Protein AF-A0A2G9RYT0-F1 (afdb_monomer_lite)

pLDDT: mean 93.16, std 12.72, range [34.84, 98.88]

Foldseek 3Di:
DAAPQPRDDDADPPFGWDAQPPPRHTHTQVRAQPRNDCVVVVDPDGDHGPVRLLVVFFDAWAGDCDDDSNVVLQVRQLTAPDDLVPWAADPVLQDTPQLAAASVGHHDGQQAAWEQAPPSRTIHHSRSAHPGPGGDQGNDHQWHWHTCNRVVGHIDIDGHADDPVRLQVSQQVRCCVVVVDNDDDCVPRRLVSCVVCVVVPCRDPPPDRPDPPPPPPDDD

Organism: Aquarana catesbeiana (NCBI:txid8400)

Secondary structure (DSSP, 8-state):
--BTTT-----BTTBPEEEPTTT--EEETTTSSSPPPGGGTT--S----HHHHHHHH--TTS---SSHHHHHHHHHTTS-SS-STT--B-TTSS-BTT--BTTTTB---TTTTEEEBTTT--EEEGGG-S--SSPPPTT---EEEE-HHHHTSSPEEEEPPPPHHHHHHHHHHHHHHHH--S---IIIIIIHHHHHTHHHH--SS--S-S----S-----

InterPro domains:
  IPR001965 Zinc finger, PHD-type [SM00249] (2-53)
  IPR001965 Zinc finger, PHD-type [SM00249] (101-151)
  IPR011011 Zinc finger, FYVE/PHD-type [SSF57903] (2-64)
  IPR011011 Zinc finger, FYVE/PHD-type [SSF57903] (89-167)
  IPR013083 Zinc finger, RING/FYVE/PHD-type [G3DSA:3.30.40.10] (1-60)
  IPR019786 Zinc finger, PHD-type, conserved site [PS01359] (3-52)
  IPR019786 Zinc finger, PHD-type, conserved site [PS01359] (100-150)
  IPR019787 Zinc finger, PHD-finger [PF00628] (3-52)
  IPR019787 Zinc finger, PHD-finger [PS50016] (1-55)
  IPR042014 MTF2, PHD domain 1 [cd15578] (2-54)

Sequence (220 aa):
MVCSICQEEYSEAPNEIVICDKCGQGYHQLCHTPKIDSTVIDSDEKWLCRQCVFATTTKRGGALKKGPNAKALQVMKQSLPYKLDELEWDVGHKTNVQQCYCYCGGPGEWYLKMLQCCKCKQWFHEACVQCLQKPMLFGDRFYTFICSVCNSGPEYLKRLSLRWVDIAHLCLYNLSVIHKKKYFDSELELITYINDNWDLLHPGEAKSPPYVVSPFTQHT

Structure (mmCIF, N/CA/C/O backbone):
data_AF-A0A2G9RYT0-F1
#
_entry.id   AF-A0A2G9RYT0-F1
#
loop_
_atom_site.group_PDB
_atom_site.id
_atom_site.type_symbol
_atom_site.label_atom_id
_atom_site.label_alt_id
_atom_site.label_comp_id
_atom_site.label_asym_id
_atom_site.label_entity_id
_atom_site.label_seq_id
_atom_site.pdbx_PDB_ins_code
_atom_site.Cartn_x
_atom_site.Cartn_y
_atom_site.Cartn_z
_atom_site.occupancy
_atom_site.B_iso_or_equiv
_atom_site.auth_seq_id
_atom_site.auth_comp_id
_atom_site.auth_asym_id
_atom_site.auth_atom_id
_atom_site.pdbx_PDB_model_num
ATOM 1 N N . MET A 1 1 ? 23.597 -15.062 -20.391 1.00 80.12 1 MET A N 1
ATOM 2 C CA . MET A 1 1 ? 22.873 -14.417 -19.266 1.00 80.12 1 MET A CA 1
ATOM 3 C C . MET A 1 1 ? 21.401 -14.510 -19.605 1.00 80.12 1 MET A C 1
ATOM 5 O O . MET A 1 1 ? 21.066 -14.150 -20.721 1.00 80.12 1 MET A O 1
ATOM 9 N N . VAL A 1 2 ? 20.561 -15.023 -18.704 1.00 95.75 2 VAL A N 1
ATOM 10 C CA . VAL A 1 2 ? 19.133 -15.272 -18.980 1.00 95.75 2 VAL A CA 1
ATOM 11 C C . VAL A 1 2 ? 18.238 -14.233 -18.315 1.00 95.75 2 VAL A C 1
ATOM 13 O O . VAL A 1 2 ? 18.554 -13.719 -17.236 1.00 95.75 2 VAL A O 1
ATOM 16 N N . CYS A 1 3 ? 17.086 -13.959 -18.923 1.00 98.00 3 CYS A N 1
ATOM 17 C CA . CYS A 1 3 ? 16.033 -13.208 -18.256 1.00 98.00 3 CYS A CA 1
ATOM 18 C C . CYS A 1 3 ? 15.368 -14.053 -17.160 1.00 98.00 3 CYS A C 1
ATOM 20 O O . CYS A 1 3 ? 14.910 -15.165 -17.396 1.00 98.00 3 CYS A O 1
ATOM 22 N N . SER A 1 4 ? 15.215 -13.482 -15.965 1.00 97.31 4 SER A N 1
ATOM 23 C CA . SER A 1 4 ? 14.620 -14.165 -14.805 1.00 97.31 4 SER A CA 1
ATOM 24 C C . SER A 1 4 ? 13.112 -14.427 -14.928 1.00 97.31 4 SER A C 1
ATOM 26 O O . SER A 1 4 ? 12.546 -15.108 -14.077 1.00 97.31 4 SER A O 1
ATOM 28 N N . ILE A 1 5 ? 12.454 -13.882 -15.957 1.00 96.62 5 ILE A N 1
ATOM 29 C CA . ILE A 1 5 ? 11.013 -14.038 -16.194 1.00 96.62 5 ILE A CA 1
ATOM 30 C C . ILE A 1 5 ? 10.747 -15.098 -17.265 1.00 96.62 5 ILE A C 1
ATOM 32 O O . ILE A 1 5 ? 10.061 -16.073 -16.983 1.00 96.62 5 ILE A O 1
ATOM 36 N N . CYS A 1 6 ? 11.292 -14.931 -18.474 1.00 97.31 6 CYS A N 1
ATOM 37 C CA . CYS A 1 6 ? 11.046 -15.853 -19.589 1.00 97.31 6 CYS A CA 1
ATOM 38 C C . CYS A 1 6 ? 12.094 -16.969 -19.722 1.00 97.31 6 CYS A C 1
ATOM 40 O O . CYS A 1 6 ? 11.853 -17.906 -20.468 1.00 97.31 6 CYS A O 1
ATOM 42 N N . GLN A 1 7 ? 13.216 -16.894 -18.993 1.00 97.31 7 GLN A N 1
ATOM 43 C CA . GLN A 1 7 ? 14.338 -17.847 -19.049 1.00 97.31 7 GLN A CA 1
ATOM 44 C C . GLN A 1 7 ? 15.085 -17.898 -20.397 1.00 97.31 7 GLN A C 1
ATOM 46 O O . GLN A 1 7 ? 15.895 -18.793 -20.611 1.00 97.31 7 GLN A O 1
ATOM 51 N N . GLU A 1 8 ? 14.874 -16.914 -21.273 1.00 97.31 8 GLU A N 1
ATOM 52 C CA . GLU A 1 8 ? 15.538 -16.812 -22.579 1.00 97.31 8 GLU A CA 1
ATOM 53 C C . GLU A 1 8 ? 16.816 -15.950 -22.527 1.00 97.31 8 GLU A C 1
ATOM 55 O O . GLU A 1 8 ? 16.962 -15.085 -21.654 1.00 97.31 8 GLU A O 1
ATOM 60 N N . GLU A 1 9 ? 17.730 -16.163 -23.484 1.00 96.50 9 GLU A N 1
ATOM 61 C CA . GLU A 1 9 ? 19.061 -15.521 -23.548 1.00 96.50 9 GLU A CA 1
ATOM 62 C C . GLU A 1 9 ? 19.200 -14.384 -24.573 1.00 96.50 9 GLU A C 1
ATOM 64 O O . GLU A 1 9 ? 20.206 -13.674 -24.552 1.00 96.50 9 GLU A O 1
ATOM 69 N N . TYR A 1 10 ? 18.229 -14.198 -25.474 1.00 95.44 10 TYR A N 1
ATOM 70 C CA . TYR A 1 10 ? 18.313 -13.147 -26.495 1.00 95.44 10 TYR A CA 1
ATOM 71 C C . TYR A 1 10 ? 18.385 -11.758 -25.845 1.00 95.44 10 TYR A C 1
ATOM 73 O O . TYR A 1 10 ? 17.767 -11.528 -24.813 1.00 95.44 10 TYR A O 1
ATOM 81 N N . SER A 1 11 ? 19.120 -10.811 -26.423 1.00 96.12 11 SER A N 1
ATOM 82 C CA . SER A 1 11 ? 19.200 -9.446 -25.891 1.00 96.12 11 SER A CA 1
ATOM 83 C C . SER A 1 11 ? 19.576 -8.485 -27.007 1.00 96.12 11 SER A C 1
ATOM 85 O O . SER A 1 11 ? 20.754 -8.306 -27.302 1.00 96.12 11 SER A O 1
ATOM 87 N N . GLU A 1 12 ? 18.568 -7.881 -27.627 1.00 95.31 12 GLU A N 1
ATOM 88 C CA . GLU A 1 12 ? 18.738 -6.922 -28.718 1.00 95.31 12 GLU A CA 1
ATOM 89 C C . GLU A 1 12 ? 17.756 -5.761 -28.544 1.00 95.31 12 GLU A C 1
ATOM 91 O O . GLU A 1 12 ? 16.644 -5.939 -28.030 1.00 95.31 12 GLU A O 1
ATOM 96 N N . ALA A 1 13 ? 18.156 -4.565 -28.982 1.00 94.38 13 ALA A N 1
ATOM 97 C CA . ALA A 1 13 ? 17.285 -3.397 -28.972 1.00 94.38 13 ALA A CA 1
ATOM 98 C C . ALA A 1 13 ? 16.010 -3.665 -29.803 1.00 94.38 13 ALA A C 1
ATOM 100 O O . ALA A 1 13 ? 16.103 -4.239 -30.891 1.00 94.38 13 ALA A O 1
ATOM 101 N N . PRO A 1 14 ? 14.812 -3.243 -29.343 1.00 94.44 14 PRO A N 1
ATOM 102 C CA . PRO A 1 14 ? 14.519 -2.396 -28.177 1.00 94.44 14 PRO A CA 1
ATOM 103 C C . PRO A 1 14 ? 14.079 -3.184 -26.918 1.00 94.44 14 PRO A C 1
ATOM 105 O O . PRO A 1 14 ? 13.250 -2.695 -26.147 1.00 94.44 14 PRO A O 1
ATOM 108 N N . ASN A 1 15 ? 14.528 -4.434 -26.750 1.00 96.88 15 ASN A N 1
ATOM 109 C CA . ASN A 1 15 ? 14.147 -5.308 -25.636 1.00 96.88 15 ASN A CA 1
ATOM 110 C C . ASN A 1 15 ? 15.369 -6.026 -25.046 1.00 96.88 15 ASN A C 1
ATOM 112 O O . ASN A 1 15 ? 15.438 -7.255 -25.003 1.00 96.88 15 ASN A O 1
ATOM 116 N N . GLU A 1 16 ? 16.345 -5.245 -24.606 1.00 97.38 16 GLU A N 1
ATOM 117 C CA . GLU A 1 16 ? 17.601 -5.747 -24.055 1.00 97.38 16 GLU A CA 1
ATOM 118 C C . GLU A 1 16 ? 17.419 -6.304 -22.636 1.00 97.38 16 GLU A C 1
ATOM 120 O O . GLU A 1 16 ? 16.441 -6.005 -21.938 1.00 97.38 16 GLU A O 1
ATOM 125 N N . ILE A 1 17 ? 18.362 -7.136 -22.193 1.00 97.44 17 ILE A N 1
ATOM 126 C CA . ILE A 1 17 ? 18.423 -7.619 -20.813 1.00 97.44 17 ILE A CA 1
ATOM 127 C C . ILE A 1 17 ? 19.141 -6.577 -19.948 1.00 97.44 17 ILE A C 1
ATOM 129 O O . ILE A 1 17 ? 20.332 -6.330 -20.109 1.00 97.44 17 ILE A O 1
ATOM 133 N N . VAL A 1 18 ? 18.425 -6.028 -18.966 1.00 97.38 18 VAL A N 1
ATOM 134 C CA . VAL A 1 18 ? 18.952 -5.092 -17.963 1.00 97.38 18 VAL A CA 1
ATOM 135 C C . VAL A 1 18 ? 19.190 -5.824 -16.643 1.00 97.38 18 VAL A C 1
ATOM 137 O O . VAL A 1 18 ? 18.344 -6.595 -16.176 1.00 97.38 18 VAL A O 1
ATOM 140 N N . ILE A 1 19 ? 20.349 -5.593 -16.027 1.00 97.38 19 ILE A N 1
ATOM 141 C CA . ILE A 1 19 ? 20.781 -6.277 -14.803 1.00 97.38 19 ILE A CA 1
ATOM 142 C C . ILE A 1 19 ? 20.439 -5.423 -13.586 1.00 97.38 19 ILE A C 1
ATOM 144 O O . ILE A 1 19 ? 20.765 -4.245 -13.524 1.00 97.38 19 ILE A O 1
ATOM 148 N N . CYS A 1 20 ? 19.811 -6.025 -12.579 1.00 97.94 20 CYS A N 1
ATOM 149 C CA . CYS A 1 20 ? 19.552 -5.354 -11.309 1.00 97.94 20 CYS A CA 1
ATOM 150 C C . CYS A 1 20 ? 20.840 -5.193 -10.490 1.00 97.94 20 CYS A C 1
ATOM 152 O O . CYS A 1 20 ? 21.405 -6.192 -10.039 1.00 97.94 20 CYS A O 1
ATOM 154 N N . ASP A 1 21 ? 21.215 -3.957 -10.153 1.00 97.50 21 ASP A N 1
ATOM 155 C CA . ASP A 1 21 ? 22.435 -3.633 -9.392 1.00 97.50 21 ASP A CA 1
ATOM 156 C C . ASP A 1 21 ? 22.451 -4.147 -7.942 1.00 97.50 21 ASP A C 1
ATOM 158 O O . ASP A 1 21 ? 23.464 -4.050 -7.248 1.00 97.50 21 ASP A O 1
ATOM 162 N N . LYS A 1 22 ? 21.326 -4.674 -7.439 1.00 97.19 22 LYS A N 1
ATOM 163 C CA . LYS A 1 22 ? 21.234 -5.233 -6.080 1.00 97.19 22 LYS A CA 1
ATOM 164 C C . LYS A 1 22 ? 21.253 -6.757 -6.035 1.00 97.19 22 LYS A C 1
ATOM 166 O O . LYS A 1 22 ? 21.867 -7.307 -5.126 1.00 97.19 22 LYS A O 1
ATOM 171 N N . CYS A 1 23 ? 20.528 -7.440 -6.921 1.00 97.94 23 CYS A N 1
ATOM 172 C CA . CYS A 1 23 ? 20.434 -8.907 -6.893 1.00 97.94 23 CYS A CA 1
ATOM 173 C C . CYS A 1 23 ? 21.161 -9.601 -8.048 1.00 97.94 23 CYS A C 1
ATOM 175 O O . CYS A 1 23 ? 21.224 -10.826 -8.044 1.00 97.94 23 CYS A O 1
ATOM 177 N N . GLY A 1 24 ? 21.677 -8.856 -9.030 1.00 97.38 24 GLY A N 1
ATOM 178 C CA . GLY A 1 24 ? 22.390 -9.400 -10.190 1.00 97.38 24 GLY A CA 1
ATOM 179 C C . GLY A 1 24 ? 21.507 -10.138 -11.202 1.00 97.38 24 GLY A C 1
ATOM 180 O O . GLY A 1 24 ? 22.019 -10.674 -12.178 1.00 97.38 24 GLY A O 1
ATOM 181 N N . GLN A 1 25 ? 20.188 -10.185 -10.994 1.00 98.06 25 GLN A N 1
ATOM 182 C CA . GLN A 1 25 ? 19.259 -10.820 -11.929 1.00 98.06 25 GLN A CA 1
ATOM 183 C C . GLN A 1 25 ? 19.027 -9.951 -13.168 1.00 98.06 25 GLN A C 1
ATOM 185 O O . GLN A 1 25 ? 18.844 -8.737 -13.044 1.00 98.06 25 GLN A O 1
ATOM 190 N N . GLY A 1 26 ? 18.986 -10.595 -14.338 1.00 97.69 26 GLY A N 1
ATOM 191 C CA . GLY A 1 26 ? 18.677 -9.971 -15.623 1.00 97.69 26 GLY A CA 1
ATOM 192 C C . GLY A 1 26 ? 17.182 -9.983 -15.943 1.00 97.69 26 GLY A C 1
ATOM 193 O O . GLY A 1 26 ? 16.480 -10.961 -15.666 1.00 97.69 26 GLY A O 1
ATOM 194 N N . TYR A 1 27 ? 16.697 -8.906 -16.555 1.00 98.25 27 TYR A N 1
ATOM 195 C CA . TYR A 1 27 ? 15.313 -8.738 -16.986 1.00 98.25 27 TYR A CA 1
ATOM 196 C C . TYR A 1 27 ? 15.274 -8.134 -18.385 1.00 98.25 27 TYR A C 1
ATOM 198 O O . TYR A 1 27 ? 15.833 -7.062 -18.590 1.00 98.25 27 TYR A O 1
ATOM 206 N N . HIS A 1 28 ? 14.565 -8.762 -19.326 1.00 98.06 28 HIS A N 1
ATOM 207 C CA . HIS A 1 28 ? 14.182 -8.067 -20.555 1.00 98.06 28 HIS A CA 1
ATOM 208 C C . HIS A 1 28 ? 13.358 -6.826 -20.224 1.00 98.06 28 HIS A C 1
ATOM 210 O O . HIS A 1 28 ? 12.504 -6.871 -19.327 1.00 98.06 28 HIS A O 1
ATOM 216 N N . GLN A 1 29 ? 13.555 -5.752 -20.990 1.00 97.62 29 GLN A N 1
ATOM 217 C CA . GLN A 1 29 ? 12.805 -4.506 -20.824 1.00 97.62 29 GLN A CA 1
ATOM 218 C C . GLN A 1 29 ? 11.288 -4.724 -20.804 1.00 97.62 29 GLN A C 1
ATOM 220 O O . GLN A 1 29 ? 10.600 -4.138 -19.967 1.00 97.62 29 GLN A O 1
ATOM 225 N N . LEU A 1 30 ? 10.771 -5.591 -21.680 1.00 97.12 30 LEU A N 1
ATOM 226 C CA . LEU A 1 30 ? 9.344 -5.901 -21.807 1.00 97.12 30 LEU A CA 1
ATOM 227 C C . LEU A 1 30 ? 8.848 -6.978 -20.831 1.00 97.12 30 LEU A C 1
ATOM 229 O O . LEU A 1 30 ? 7.645 -7.066 -20.597 1.00 97.12 30 LEU A O 1
ATOM 233 N N . CYS A 1 31 ? 9.735 -7.785 -20.243 1.00 97.19 31 CYS A N 1
ATOM 234 C CA . CYS A 1 31 ? 9.337 -8.794 -19.254 1.00 97.19 31 CYS A CA 1
ATOM 235 C C . CYS A 1 31 ? 9.177 -8.216 -17.841 1.00 97.19 31 CYS A C 1
ATOM 237 O O . CYS A 1 31 ? 8.497 -8.804 -17.000 1.00 97.19 31 CYS A O 1
ATOM 239 N N . HIS A 1 32 ? 9.821 -7.088 -17.547 1.00 97.19 32 HIS A N 1
ATOM 240 C CA . HIS A 1 32 ? 9.713 -6.433 -16.249 1.00 97.19 32 HIS A CA 1
ATOM 241 C C . HIS A 1 32 ? 8.415 -5.610 -16.126 1.00 97.19 32 HIS A C 1
ATOM 243 O O . HIS A 1 32 ? 7.868 -5.117 -17.109 1.00 97.19 32 HIS A O 1
ATOM 249 N N . THR A 1 33 ? 7.915 -5.430 -14.896 1.00 95.31 33 THR A N 1
ATOM 250 C CA . THR A 1 33 ? 6.708 -4.630 -14.613 1.00 95.31 33 THR A CA 1
ATOM 251 C C . THR A 1 33 ? 6.999 -3.484 -13.631 1.00 95.31 33 THR A C 1
ATOM 253 O O . THR A 1 33 ? 7.267 -3.748 -12.448 1.00 95.31 33 THR A O 1
ATOM 256 N N . PRO A 1 34 ? 6.895 -2.208 -14.058 1.00 95.56 34 PRO A N 1
ATOM 257 C CA . PRO A 1 34 ? 6.604 -1.731 -15.417 1.00 95.56 34 PRO A CA 1
ATOM 258 C C . PRO A 1 34 ? 7.760 -2.018 -16.382 1.00 95.56 34 PRO A C 1
ATOM 260 O O . PRO A 1 34 ? 8.857 -2.352 -15.932 1.00 95.56 34 PRO A O 1
ATOM 263 N N . LYS A 1 35 ? 7.524 -1.841 -17.689 1.00 96.12 35 LYS A N 1
ATOM 264 C CA . LYS A 1 35 ? 8.583 -1.951 -18.701 1.00 96.12 35 LYS A CA 1
ATOM 265 C C . LYS A 1 35 ? 9.789 -1.077 -18.333 1.00 96.12 35 LYS A C 1
ATOM 267 O O . LYS A 1 35 ? 9.610 0.024 -17.804 1.00 96.12 35 LYS A O 1
ATOM 272 N N . ILE A 1 36 ? 10.995 -1.563 -18.604 1.00 96.69 36 ILE A N 1
ATOM 273 C CA . ILE A 1 36 ? 12.229 -0.805 -18.360 1.00 96.69 36 ILE A CA 1
ATOM 274 C C . ILE A 1 36 ? 12.435 0.148 -19.537 1.00 96.69 36 ILE A C 1
ATOM 276 O O . ILE A 1 36 ? 12.477 -0.278 -20.691 1.00 96.69 36 ILE A O 1
ATOM 280 N N . ASP A 1 37 ? 12.507 1.442 -19.244 1.00 94.81 37 ASP A N 1
ATOM 281 C CA . ASP A 1 37 ? 12.720 2.479 -20.250 1.00 94.81 37 ASP A CA 1
ATOM 282 C C . ASP A 1 37 ? 14.155 2.426 -20.799 1.00 94.81 37 ASP A C 1
ATOM 284 O O . ASP A 1 37 ? 15.080 2.109 -20.053 1.00 94.81 37 ASP A O 1
ATOM 288 N N . SER A 1 38 ? 14.352 2.728 -22.086 1.00 93.88 38 SER A N 1
ATOM 289 C CA . SER A 1 38 ? 15.685 2.707 -22.709 1.00 93.88 38 SER A CA 1
ATOM 290 C C . SER A 1 38 ? 16.638 3.721 -22.076 1.00 93.88 38 SER A C 1
ATOM 292 O O . SER A 1 38 ? 17.832 3.463 -22.008 1.00 93.88 38 SER A O 1
ATOM 294 N N . THR A 1 39 ? 16.111 4.801 -21.486 1.00 93.00 39 THR A N 1
ATOM 295 C CA . THR A 1 39 ? 16.913 5.772 -20.724 1.00 93.00 39 THR A CA 1
ATOM 296 C C . THR A 1 39 ? 17.665 5.158 -19.542 1.00 93.00 39 THR A C 1
ATOM 298 O O . THR A 1 39 ? 18.639 5.744 -19.084 1.00 93.00 39 THR A O 1
ATOM 301 N N . VAL A 1 40 ? 17.241 3.990 -19.044 1.00 92.75 40 VAL A N 1
ATOM 302 C CA . VAL A 1 40 ? 17.974 3.242 -18.012 1.00 92.75 40 VAL A CA 1
ATOM 303 C C . VAL A 1 40 ? 19.260 2.634 -18.571 1.00 92.75 40 VAL A C 1
ATOM 305 O O . VAL A 1 40 ? 20.251 2.575 -17.858 1.00 92.75 40 VAL A O 1
ATOM 308 N N . ILE A 1 41 ? 19.242 2.184 -19.826 1.00 91.12 41 ILE A N 1
ATOM 309 C CA . ILE A 1 41 ? 20.401 1.591 -20.508 1.00 91.12 41 ILE A CA 1
ATOM 310 C C . ILE A 1 41 ? 21.401 2.691 -20.884 1.00 91.12 41 ILE A C 1
ATOM 312 O O . ILE A 1 41 ? 22.605 2.503 -20.755 1.00 91.12 41 ILE A O 1
ATOM 316 N N . ASP A 1 42 ? 20.890 3.861 -21.276 1.00 90.31 42 ASP A N 1
ATOM 317 C CA . ASP A 1 42 ? 21.693 5.033 -21.646 1.00 90.31 42 ASP A CA 1
ATOM 318 C C . ASP A 1 42 ? 22.280 5.795 -20.435 1.00 90.31 42 ASP A C 1
ATOM 320 O O . ASP A 1 42 ? 22.915 6.838 -20.603 1.00 90.31 42 ASP A O 1
ATOM 324 N N . SER A 1 43 ? 22.037 5.329 -19.205 1.00 91.44 43 SER A N 1
ATOM 325 C CA . SER A 1 43 ? 22.409 6.016 -17.966 1.00 91.44 43 SER A CA 1
ATOM 326 C C . SER A 1 43 ? 23.420 5.22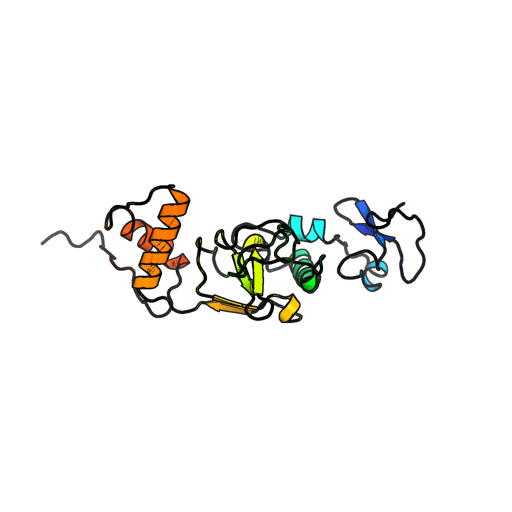0 -17.140 1.00 91.44 43 SER A C 1
ATOM 328 O O . SER A 1 43 ? 23.293 4.012 -16.981 1.00 91.44 43 SER A O 1
ATOM 330 N N . ASP A 1 44 ? 24.362 5.926 -16.508 1.00 90.06 44 ASP A N 1
ATOM 331 C CA . ASP A 1 44 ? 25.260 5.363 -15.486 1.00 90.06 44 ASP A CA 1
ATOM 332 C C . ASP A 1 44 ? 24.591 5.250 -14.094 1.00 90.06 44 ASP A C 1
ATOM 334 O O . ASP A 1 44 ? 25.230 4.879 -13.101 1.00 90.06 44 ASP A O 1
ATOM 338 N N . GLU A 1 45 ? 23.312 5.628 -13.966 1.00 91.19 45 GLU A N 1
ATOM 339 C CA . GLU A 1 45 ? 22.579 5.504 -12.708 1.00 91.19 45 GLU A CA 1
ATOM 340 C C . GLU A 1 45 ? 22.235 4.046 -12.389 1.00 91.19 45 GLU A C 1
ATOM 342 O O . GLU A 1 45 ? 21.843 3.259 -13.245 1.00 91.19 45 GLU A O 1
ATOM 347 N N . LYS A 1 46 ? 22.301 3.697 -11.099 1.00 94.06 46 LYS A N 1
ATOM 348 C CA . LYS A 1 46 ? 21.943 2.352 -10.642 1.00 94.06 46 LYS A CA 1
ATOM 349 C C . LYS A 1 46 ? 20.465 2.057 -10.878 1.00 94.06 46 LYS A C 1
ATOM 351 O O . LYS A 1 46 ? 19.597 2.797 -10.406 1.00 94.06 46 LYS A O 1
ATOM 356 N N . TRP A 1 47 ? 20.178 0.898 -11.456 1.00 96.75 47 TRP A N 1
ATOM 357 C CA . TRP A 1 47 ? 18.835 0.378 -11.642 1.00 96.75 47 TRP A CA 1
ATOM 358 C C . TRP A 1 47 ? 18.547 -0.807 -10.721 1.00 96.75 47 TRP A C 1
ATOM 360 O O . TRP A 1 47 ? 19.308 -1.767 -10.598 1.00 96.75 47 TRP A O 1
ATOM 370 N N . LEU A 1 48 ? 17.383 -0.760 -10.073 1.00 97.94 48 LEU A N 1
ATOM 371 C CA . LEU A 1 48 ? 16.891 -1.836 -9.221 1.00 97.94 48 LEU A CA 1
ATOM 372 C C . LEU A 1 48 ? 15.603 -2.419 -9.801 1.00 97.94 48 LEU A C 1
ATOM 374 O O . LEU A 1 48 ? 14.651 -1.687 -10.080 1.00 97.94 48 LEU A O 1
ATOM 378 N N . CYS A 1 49 ? 15.528 -3.749 -9.875 1.00 97.81 49 CYS A N 1
ATOM 379 C CA . CYS A 1 49 ? 14.293 -4.438 -10.236 1.00 97.81 49 CYS A CA 1
ATOM 380 C C . CYS A 1 49 ? 13.187 -4.191 -9.200 1.00 97.81 49 CYS A C 1
ATOM 382 O O . CYS A 1 49 ? 13.452 -3.871 -8.034 1.00 97.81 49 CYS A O 1
ATOM 384 N N . ARG A 1 50 ? 11.929 -4.424 -9.597 1.00 97.56 50 ARG A N 1
ATOM 385 C CA . ARG A 1 50 ? 10.738 -4.262 -8.748 1.00 97.56 50 ARG A CA 1
ATOM 386 C C . ARG A 1 50 ? 10.918 -4.898 -7.371 1.00 97.56 50 ARG A C 1
ATOM 388 O O . ARG A 1 50 ? 10.676 -4.243 -6.361 1.00 97.56 50 ARG A O 1
ATOM 395 N N . GLN A 1 51 ? 11.371 -6.149 -7.314 1.00 97.25 51 GLN A N 1
ATOM 396 C CA . GLN A 1 51 ? 11.539 -6.871 -6.049 1.00 97.25 51 GLN A CA 1
ATOM 397 C C . GLN A 1 51 ? 12.529 -6.159 -5.116 1.00 97.25 51 GLN A C 1
ATOM 399 O O . GLN A 1 51 ? 12.247 -5.965 -3.935 1.00 97.25 51 GLN A O 1
ATOM 404 N N . CYS A 1 52 ? 13.662 -5.703 -5.653 1.00 98.00 52 CYS A N 1
ATOM 405 C CA . CYS A 1 52 ? 14.680 -4.982 -4.894 1.00 98.00 52 CYS A CA 1
ATOM 406 C C . CYS A 1 52 ? 14.220 -3.583 -4.469 1.00 98.00 52 CYS A C 1
ATOM 408 O O . CYS A 1 52 ? 14.510 -3.161 -3.346 1.00 98.00 52 CYS A O 1
ATOM 410 N N . VAL A 1 53 ? 13.472 -2.878 -5.322 1.00 98.00 53 VAL A N 1
ATOM 411 C CA . VAL A 1 53 ? 12.857 -1.594 -4.967 1.00 98.00 53 VAL A CA 1
ATOM 412 C C . VAL A 1 53 ? 11.902 -1.781 -3.794 1.00 98.00 53 VAL A C 1
ATOM 414 O O . VAL A 1 53 ? 12.069 -1.104 -2.784 1.00 98.00 53 VAL A O 1
ATOM 417 N N . PHE A 1 54 ? 10.961 -2.728 -3.862 1.00 97.69 54 PHE A N 1
ATOM 418 C CA . PHE A 1 54 ? 10.037 -2.990 -2.753 1.00 97.69 54 PHE A CA 1
ATOM 419 C C . PHE A 1 54 ? 10.795 -3.399 -1.485 1.00 97.69 54 PHE A C 1
ATOM 421 O O . PHE A 1 54 ? 10.639 -2.747 -0.456 1.00 97.69 54 PHE A O 1
ATOM 428 N N . ALA A 1 55 ? 11.709 -4.369 -1.568 1.00 96.38 55 ALA A N 1
ATOM 429 C CA . ALA A 1 55 ? 12.471 -4.849 -0.413 1.00 96.38 55 ALA A CA 1
ATOM 430 C C . ALA A 1 55 ? 13.275 -3.748 0.306 1.00 96.38 55 ALA A C 1
ATOM 432 O O . ALA A 1 55 ? 13.484 -3.824 1.514 1.00 96.38 55 ALA A O 1
ATOM 433 N N . THR A 1 56 ? 13.735 -2.722 -0.415 1.00 96.06 56 THR A N 1
ATOM 434 C CA . THR A 1 56 ? 14.528 -1.625 0.170 1.00 96.06 56 THR A CA 1
ATOM 435 C C . THR A 1 56 ? 13.693 -0.436 0.643 1.00 96.06 56 THR A C 1
ATOM 437 O O . THR A 1 56 ? 14.199 0.408 1.385 1.00 96.06 56 THR A O 1
ATOM 440 N N . THR A 1 57 ? 12.427 -0.343 0.232 1.00 96.62 57 THR A N 1
ATOM 441 C CA . THR A 1 57 ? 11.589 0.843 0.468 1.00 96.62 57 THR A CA 1
ATOM 442 C C . THR A 1 57 ? 10.391 0.587 1.364 1.00 96.62 57 THR A C 1
ATOM 444 O O . THR A 1 57 ? 9.977 1.513 2.066 1.00 96.62 57 THR A O 1
ATOM 447 N N . THR A 1 58 ? 9.846 -0.630 1.381 1.00 94.00 58 THR A N 1
ATOM 448 C CA . THR A 1 58 ? 8.708 -0.974 2.234 1.00 94.00 58 THR A CA 1
ATOM 449 C C . THR A 1 58 ? 9.136 -1.059 3.693 1.00 94.00 58 THR A C 1
ATOM 451 O O . THR A 1 58 ? 10.098 -1.757 4.016 1.00 94.00 58 THR A O 1
ATOM 454 N N . LYS A 1 59 ? 8.427 -0.364 4.587 1.00 95.12 59 LYS A N 1
ATOM 455 C CA . LYS A 1 59 ? 8.717 -0.340 6.030 1.00 95.12 59 LYS A CA 1
ATOM 456 C C . LYS A 1 59 ? 7.427 -0.316 6.844 1.00 95.12 59 LYS A C 1
ATOM 458 O O . LYS A 1 59 ? 6.425 0.239 6.404 1.00 95.12 59 LYS A O 1
ATOM 463 N N . ARG A 1 60 ? 7.457 -0.886 8.053 1.00 94.31 60 ARG A N 1
ATOM 464 C CA . ARG A 1 60 ? 6.347 -0.769 9.015 1.00 94.31 60 ARG A CA 1
ATOM 465 C C . ARG A 1 60 ? 6.055 0.716 9.275 1.00 94.31 60 ARG A C 1
ATOM 467 O O . ARG A 1 60 ? 6.984 1.488 9.490 1.00 94.31 60 ARG A O 1
ATOM 474 N N . GLY A 1 61 ? 4.782 1.100 9.254 1.00 95.31 61 GLY A N 1
ATOM 475 C CA . GLY A 1 61 ? 4.328 2.485 9.405 1.00 95.31 61 GLY A CA 1
ATOM 476 C C . GLY A 1 61 ? 4.278 3.309 8.112 1.00 95.31 61 GLY A C 1
ATOM 477 O O . GLY A 1 61 ? 3.788 4.435 8.151 1.00 95.31 61 GLY A O 1
ATOM 478 N N . GLY A 1 62 ? 4.751 2.776 6.982 1.00 97.31 62 GLY A N 1
ATOM 479 C CA . GLY A 1 62 ? 4.765 3.472 5.692 1.00 97.31 62 GLY A CA 1
ATOM 480 C C . GLY A 1 62 ? 6.081 3.290 4.940 1.00 97.31 62 GLY A C 1
ATOM 481 O O . GLY A 1 62 ? 7.157 3.278 5.538 1.00 97.31 62 GLY A O 1
ATOM 482 N N . ALA A 1 63 ? 6.009 3.188 3.614 1.00 97.94 63 ALA A N 1
ATOM 483 C CA . ALA A 1 63 ? 7.193 3.124 2.766 1.00 97.94 63 ALA A CA 1
ATOM 484 C C . ALA A 1 63 ? 7.995 4.441 2.778 1.00 97.94 63 ALA A C 1
ATOM 486 O O . ALA A 1 63 ? 7.479 5.523 3.076 1.00 97.94 63 ALA A O 1
ATOM 487 N N . LEU A 1 64 ? 9.274 4.359 2.397 1.00 97.19 64 LEU A N 1
ATOM 488 C CA . LEU A 1 64 ? 10.151 5.526 2.257 1.00 97.19 64 LEU A CA 1
ATOM 489 C C . LEU A 1 64 ? 9.551 6.571 1.304 1.00 97.19 64 LEU A C 1
ATOM 491 O O . LEU A 1 64 ? 9.154 6.237 0.194 1.00 97.19 64 LEU A O 1
ATOM 495 N N . LYS A 1 65 ? 9.541 7.849 1.705 1.00 97.12 65 LYS A N 1
ATOM 496 C CA . LYS A 1 65 ? 8.934 8.951 0.925 1.00 97.12 65 LYS A CA 1
ATOM 497 C C . LYS A 1 65 ? 9.921 9.783 0.103 1.00 97.12 65 LYS A C 1
ATOM 499 O O . LYS A 1 65 ? 9.505 10.537 -0.768 1.00 97.12 65 LYS A O 1
ATOM 504 N N . LYS A 1 66 ? 11.219 9.708 0.410 1.00 96.44 66 LYS A N 1
ATOM 505 C CA . LYS A 1 66 ? 12.272 10.533 -0.203 1.00 96.44 66 LYS A CA 1
ATOM 506 C C . LYS A 1 66 ? 13.452 9.671 -0.646 1.00 96.44 66 LYS A C 1
ATOM 508 O O . LYS A 1 66 ? 13.667 8.587 -0.109 1.00 96.44 66 LYS A O 1
ATOM 513 N N . GLY A 1 67 ? 14.220 10.196 -1.596 1.00 95.62 67 GLY A N 1
ATOM 514 C CA . GLY A 1 67 ? 15.399 9.548 -2.170 1.00 95.62 67 GLY A CA 1
ATOM 515 C C . GLY A 1 67 ? 15.109 8.762 -3.457 1.00 95.62 67 GLY A C 1
ATOM 516 O O . GLY A 1 67 ? 13.941 8.583 -3.815 1.00 95.62 67 GLY A O 1
ATOM 517 N N . PRO A 1 68 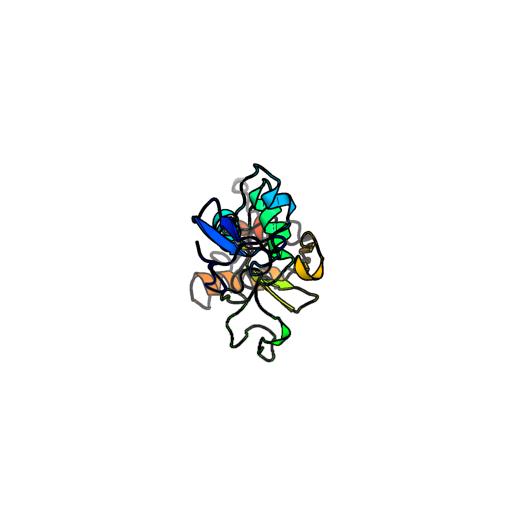? 16.157 8.297 -4.160 1.00 93.88 68 PRO A N 1
ATOM 518 C CA . PRO A 1 68 ? 16.029 7.628 -5.458 1.00 93.88 68 PRO A CA 1
ATOM 519 C C . PRO A 1 68 ? 15.123 6.394 -5.410 1.00 93.88 68 PRO A C 1
ATOM 521 O O . PRO A 1 68 ? 14.157 6.312 -6.162 1.00 93.88 68 PRO A O 1
ATOM 524 N N . ASN A 1 69 ? 15.326 5.499 -4.437 1.00 94.31 69 ASN A N 1
ATOM 525 C CA . ASN A 1 69 ? 14.507 4.288 -4.315 1.00 94.31 69 ASN A CA 1
ATOM 526 C C . ASN A 1 69 ? 13.034 4.602 -4.009 1.00 94.31 69 ASN A C 1
ATOM 528 O O . ASN A 1 69 ? 12.149 3.900 -4.484 1.00 94.31 69 ASN A O 1
ATOM 532 N N . ALA A 1 70 ? 12.743 5.672 -3.259 1.00 96.94 70 ALA A N 1
ATOM 533 C CA . ALA A 1 70 ? 11.364 6.101 -3.015 1.00 96.94 70 ALA A CA 1
ATOM 534 C C . ALA A 1 70 ? 10.686 6.613 -4.296 1.00 96.94 70 ALA A C 1
ATOM 536 O O . ALA A 1 70 ? 9.506 6.332 -4.514 1.00 96.94 70 ALA A O 1
ATOM 537 N N . LYS A 1 71 ? 11.425 7.331 -5.154 1.00 96.50 71 LYS A N 1
ATOM 538 C CA . LYS A 1 71 ? 10.943 7.741 -6.482 1.00 96.50 71 LYS A CA 1
ATOM 539 C C . LYS A 1 71 ? 10.720 6.521 -7.378 1.00 96.50 71 LYS A C 1
ATOM 541 O O . LYS A 1 71 ? 9.652 6.403 -7.971 1.00 96.50 71 LYS A O 1
ATOM 546 N N . ALA A 1 72 ? 11.669 5.583 -7.396 1.00 96.31 72 ALA A N 1
ATOM 547 C CA . ALA A 1 72 ? 11.540 4.327 -8.130 1.00 96.31 72 ALA A CA 1
ATOM 548 C C . ALA A 1 72 ? 10.306 3.535 -7.671 1.00 96.31 72 ALA A C 1
ATOM 550 O O . ALA A 1 72 ? 9.502 3.129 -8.503 1.00 96.31 72 ALA A O 1
ATOM 551 N N . LEU A 1 73 ? 10.076 3.395 -6.357 1.00 98.12 73 LEU A N 1
ATOM 552 C CA . LEU A 1 73 ? 8.874 2.747 -5.822 1.00 98.12 73 LEU A CA 1
ATOM 553 C C . LEU A 1 73 ? 7.603 3.425 -6.345 1.00 98.12 73 LEU A C 1
ATOM 555 O O . LEU A 1 73 ? 6.673 2.745 -6.769 1.00 98.12 73 LEU A O 1
ATOM 559 N N . GLN A 1 74 ? 7.556 4.756 -6.352 1.00 98.00 74 GLN A N 1
ATOM 560 C CA . GLN A 1 74 ? 6.384 5.489 -6.820 1.00 98.00 74 GLN A CA 1
ATOM 561 C C . GLN A 1 74 ? 6.090 5.265 -8.314 1.00 98.00 74 GLN A C 1
ATOM 563 O O . GLN A 1 74 ? 4.922 5.234 -8.700 1.00 98.00 74 GLN A O 1
ATOM 568 N N . VAL A 1 75 ? 7.113 5.067 -9.146 1.00 96.38 75 VAL A N 1
ATOM 569 C CA . VAL A 1 75 ? 6.944 4.651 -10.550 1.00 96.38 75 VAL A CA 1
ATOM 570 C C . VAL A 1 75 ? 6.461 3.198 -10.620 1.00 96.38 75 VAL A C 1
ATOM 572 O O . VAL A 1 75 ? 5.450 2.906 -11.254 1.00 96.38 75 VAL A O 1
ATOM 575 N N . MET A 1 76 ? 7.112 2.291 -9.887 1.00 96.94 76 MET A N 1
ATOM 576 C CA . MET A 1 76 ? 6.792 0.856 -9.874 1.00 96.94 76 MET A CA 1
ATOM 577 C C . MET A 1 76 ? 5.341 0.577 -9.449 1.00 96.94 76 MET A C 1
ATOM 579 O O . MET A 1 76 ? 4.690 -0.310 -9.999 1.00 96.94 76 MET A O 1
ATOM 583 N N . LYS A 1 77 ? 4.807 1.344 -8.491 1.00 97.62 77 LYS A N 1
ATOM 584 C CA . LYS A 1 77 ? 3.440 1.198 -7.958 1.00 97.62 77 LYS A CA 1
ATOM 585 C C . LYS A 1 77 ? 2.329 1.662 -8.903 1.00 97.62 77 LYS A C 1
ATOM 587 O O . LYS A 1 77 ? 1.159 1.470 -8.585 1.00 97.62 77 LYS A O 1
ATOM 592 N N . GLN A 1 78 ? 2.654 2.275 -10.040 1.00 97.12 78 GLN A N 1
ATOM 593 C CA . GLN A 1 78 ? 1.651 2.652 -11.045 1.00 97.12 78 GLN A CA 1
ATOM 594 C C . GLN A 1 78 ? 1.226 1.469 -11.927 1.00 97.12 78 GLN A C 1
ATOM 596 O O . GLN A 1 78 ? 0.240 1.571 -12.648 1.00 97.12 78 GLN A O 1
ATOM 601 N N . SER A 1 79 ? 1.922 0.333 -11.826 1.00 96.81 79 SER A N 1
ATOM 602 C CA . SER A 1 79 ? 1.567 -0.930 -12.477 1.00 96.81 79 SER A CA 1
ATOM 603 C C . SER A 1 79 ? 1.500 -2.070 -11.457 1.00 96.81 79 SER A C 1
ATOM 605 O O . SER A 1 79 ? 2.282 -2.129 -10.497 1.00 96.81 79 SER A O 1
ATOM 607 N N . LEU A 1 80 ? 0.537 -2.970 -11.650 1.00 97.75 80 LEU A N 1
ATOM 608 C CA . LEU A 1 80 ? 0.386 -4.183 -10.848 1.00 97.75 80 LEU A CA 1
ATOM 609 C C . LEU A 1 80 ? 1.076 -5.353 -11.562 1.00 97.75 80 LEU A C 1
ATOM 611 O O . LEU A 1 80 ? 0.953 -5.454 -12.779 1.00 97.75 80 LEU A O 1
ATOM 615 N N . PRO A 1 81 ? 1.772 -6.246 -10.834 1.00 96.31 81 PRO A N 1
ATOM 616 C CA . PRO A 1 81 ? 2.390 -7.443 -11.407 1.00 96.31 81 PRO A CA 1
ATOM 617 C C . PRO A 1 81 ? 1.377 -8.587 -11.616 1.00 96.31 81 PRO A C 1
ATOM 619 O O . PRO A 1 81 ? 1.767 -9.738 -11.763 1.00 96.31 81 PRO A O 1
ATOM 622 N N . TYR A 1 82 ? 0.082 -8.278 -11.564 1.00 97.19 82 TYR A N 1
ATOM 623 C CA . TYR A 1 82 ? -1.046 -9.197 -11.676 1.00 97.19 82 TYR A CA 1
ATOM 624 C C . TYR A 1 82 ? -2.248 -8.438 -12.247 1.00 97.19 82 TYR A C 1
ATOM 626 O O . TYR A 1 82 ? -2.275 -7.200 -12.231 1.00 97.19 82 TYR A O 1
ATOM 634 N N . LYS A 1 83 ? -3.256 -9.167 -12.726 1.00 97.38 83 LYS A N 1
ATOM 635 C CA . LYS A 1 83 ? -4.475 -8.578 -13.282 1.00 97.38 83 LYS A CA 1
ATOM 636 C C . LYS A 1 83 ? -5.599 -8.544 -12.247 1.00 97.38 83 LYS A C 1
ATOM 638 O O . LYS A 1 83 ? -5.784 -9.490 -11.491 1.00 97.38 83 LYS A O 1
ATOM 643 N N . LEU A 1 84 ? -6.328 -7.428 -12.169 1.00 97.19 84 LEU A N 1
ATOM 644 C CA . LEU A 1 84 ? -7.380 -7.235 -11.157 1.00 97.19 84 LEU A CA 1
ATOM 645 C C . LEU A 1 84 ? -8.657 -8.025 -11.460 1.00 97.19 84 LEU A C 1
ATOM 647 O O . LEU A 1 84 ? -9.358 -8.415 -10.532 1.00 97.19 84 LEU A O 1
ATOM 651 N N . ASP A 1 85 ? -8.953 -8.226 -12.738 1.00 97.12 85 ASP A N 1
ATOM 652 C CA . ASP A 1 85 ? -10.093 -8.973 -13.271 1.00 97.12 85 ASP A CA 1
ATOM 653 C C . ASP A 1 85 ? -9.966 -10.491 -13.084 1.00 97.12 85 ASP A C 1
ATOM 655 O O . ASP A 1 85 ? -10.974 -11.187 -13.101 1.00 97.12 85 ASP A O 1
ATOM 659 N N . GLU A 1 86 ? -8.756 -10.996 -12.828 1.00 97.69 86 GLU A N 1
ATOM 660 C CA . GLU A 1 86 ? -8.498 -12.409 -12.514 1.00 97.69 86 GLU A CA 1
ATOM 661 C C . GLU A 1 86 ? -8.698 -12.737 -11.015 1.00 97.69 86 GLU A C 1
ATOM 663 O O . GLU A 1 86 ? -8.516 -13.881 -10.606 1.00 97.69 86 GLU A O 1
ATOM 668 N N . LEU A 1 87 ? -9.054 -11.753 -10.175 1.00 98.31 87 LEU A N 1
ATOM 669 C CA . LEU A 1 87 ? -9.238 -11.951 -8.733 1.00 98.31 87 LEU A CA 1
ATOM 670 C C . LEU A 1 87 ? -10.680 -12.318 -8.372 1.00 98.31 87 LEU A C 1
ATOM 672 O O . LEU A 1 87 ? -11.617 -11.557 -8.622 1.00 98.31 87 LEU A O 1
ATOM 676 N N . GLU A 1 88 ? -10.840 -13.434 -7.668 1.00 98.50 88 GLU A N 1
ATOM 677 C CA . GLU A 1 88 ? -12.131 -13.938 -7.199 1.00 98.50 88 GLU A CA 1
ATOM 678 C C . GLU A 1 88 ? -12.387 -13.492 -5.759 1.00 98.50 88 GLU A C 1
ATOM 680 O O . GLU A 1 88 ? -11.813 -14.039 -4.814 1.00 98.50 88 GLU A O 1
ATOM 685 N N . TRP A 1 89 ? -13.236 -12.476 -5.594 1.00 98.69 89 TRP A N 1
ATOM 686 C CA . TRP A 1 89 ? -13.524 -11.838 -4.307 1.00 98.69 89 TRP A CA 1
ATOM 687 C C . TRP A 1 89 ? -14.712 -12.456 -3.570 1.00 98.69 89 TRP A C 1
ATOM 689 O O . TRP A 1 89 ? -15.684 -12.906 -4.175 1.00 98.69 89 TRP A O 1
ATOM 699 N N . ASP A 1 90 ? -14.676 -12.379 -2.240 1.00 98.44 90 ASP A N 1
ATOM 700 C CA . ASP A 1 90 ? -15.845 -12.609 -1.396 1.00 98.44 90 ASP A CA 1
ATOM 701 C C . ASP A 1 90 ? -16.911 -11.504 -1.562 1.00 98.44 90 ASP A C 1
ATOM 703 O O . ASP A 1 90 ? -16.654 -10.408 -2.069 1.00 98.44 90 ASP A O 1
ATOM 707 N N . VAL A 1 91 ? -18.125 -11.761 -1.058 1.00 97.75 91 VAL A N 1
ATOM 708 C CA . VAL A 1 91 ? -19.264 -10.819 -1.130 1.00 97.75 91 VAL A CA 1
ATOM 709 C C . VAL A 1 91 ? -18.924 -9.458 -0.508 1.00 97.75 91 VAL A C 1
ATOM 711 O O . VAL A 1 91 ? -19.402 -8.417 -0.960 1.00 97.75 91 VAL A O 1
ATOM 714 N N . GLY A 1 92 ? -18.084 -9.445 0.530 1.00 97.62 92 GLY A N 1
ATOM 715 C CA . GLY A 1 92 ? -17.671 -8.230 1.219 1.00 97.62 92 GLY A CA 1
ATOM 716 C C . GLY A 1 92 ? -16.563 -7.441 0.517 1.00 97.62 92 GLY A C 1
ATOM 717 O O . GLY A 1 92 ? -16.238 -6.346 0.996 1.00 97.62 92 GLY A O 1
ATOM 718 N N . HIS A 1 93 ? -15.965 -7.964 -0.557 1.00 98.25 93 HIS A N 1
ATOM 719 C CA . HIS A 1 93 ? -14.765 -7.421 -1.200 1.00 98.25 93 HIS A CA 1
ATOM 720 C C . HIS A 1 93 ? -13.633 -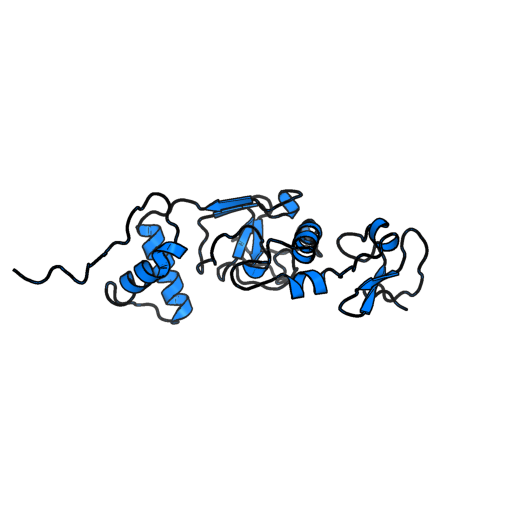7.160 -0.183 1.00 98.25 93 HIS A C 1
ATOM 722 O O . HIS A 1 93 ? -13.061 -6.066 -0.090 1.00 98.25 93 HIS A O 1
ATOM 728 N N . LYS A 1 94 ? -13.396 -8.145 0.681 1.00 98.19 94 LYS A N 1
ATOM 729 C CA . LYS A 1 94 ? -12.422 -8.177 1.775 1.00 98.19 94 LYS A CA 1
ATOM 730 C C . LYS A 1 94 ? -11.281 -9.137 1.492 1.00 98.19 94 LYS A C 1
ATOM 732 O O . LYS A 1 94 ? -10.140 -8.797 1.790 1.00 98.19 94 LYS A O 1
ATOM 737 N N . THR A 1 95 ? -11.576 -10.295 0.919 1.00 98.50 95 THR A N 1
ATOM 738 C CA . THR A 1 95 ? -10.584 -11.325 0.612 1.00 98.50 95 THR A CA 1
ATOM 739 C C . THR A 1 95 ? -10.805 -11.873 -0.788 1.00 98.50 95 THR A C 1
ATOM 741 O O . THR A 1 95 ? -11.924 -11.864 -1.298 1.00 98.50 95 THR A O 1
ATOM 744 N N . ASN A 1 96 ? -9.728 -12.341 -1.416 1.00 98.62 96 ASN A N 1
ATOM 745 C CA . ASN A 1 96 ? -9.797 -13.095 -2.664 1.00 98.62 96 ASN A CA 1
ATOM 746 C C . ASN A 1 96 ? -9.122 -14.466 -2.530 1.00 98.62 96 ASN A C 1
ATOM 748 O O . ASN A 1 96 ? -8.246 -14.658 -1.677 1.00 98.62 96 ASN A O 1
ATOM 752 N N . VAL A 1 97 ? -9.548 -15.419 -3.364 1.00 98.31 97 VAL A N 1
ATOM 753 C CA . VAL A 1 97 ? -9.049 -16.809 -3.369 1.00 98.31 97 VAL A CA 1
ATOM 754 C C . VAL A 1 97 ? -7.545 -16.859 -3.650 1.00 98.31 97 VAL A C 1
ATOM 756 O O . VAL A 1 97 ? -6.820 -17.623 -3.019 1.00 98.31 97 VAL A O 1
ATOM 759 N N . GLN A 1 98 ? -7.064 -15.987 -4.535 1.00 98.50 98 GLN A N 1
ATOM 760 C CA . GLN A 1 98 ? -5.671 -15.903 -4.975 1.00 98.50 98 GLN A CA 1
ATOM 761 C C . GLN A 1 98 ? -4.718 -15.389 -3.883 1.00 98.50 98 GLN A C 1
ATOM 763 O O . GLN A 1 98 ? -3.504 -15.459 -4.059 1.00 98.50 98 GLN A O 1
ATOM 768 N N . GLN A 1 99 ? -5.240 -14.847 -2.774 1.00 98.38 99 GLN A N 1
ATOM 769 C CA . GLN A 1 99 ? -4.456 -14.162 -1.741 1.00 98.38 99 GLN A CA 1
ATOM 770 C C . GLN A 1 99 ? -3.517 -13.097 -2.334 1.00 98.38 99 GLN A C 1
ATOM 772 O O . GLN A 1 99 ? -2.377 -12.935 -1.900 1.00 98.38 99 GLN A O 1
ATOM 777 N N . CYS A 1 100 ? -4.003 -12.366 -3.338 1.00 98.69 100 CYS A N 1
ATOM 778 C CA . CYS A 1 100 ? -3.215 -11.403 -4.091 1.00 98.69 100 CYS A CA 1
ATOM 779 C C . CYS A 1 100 ? -3.731 -9.980 -3.855 1.00 98.69 100 CYS A C 1
ATOM 781 O O . CYS A 1 100 ? -4.860 -9.626 -4.220 1.00 98.69 100 CYS A O 1
ATOM 783 N N . TYR A 1 101 ? -2.893 -9.156 -3.226 1.00 98.81 101 TYR A N 1
ATOM 784 C CA . TYR A 1 101 ? -3.246 -7.801 -2.822 1.00 98.81 101 TYR A CA 1
ATOM 785 C C . TYR A 1 101 ? -2.120 -6.804 -3.102 1.00 98.81 101 TYR A C 1
ATOM 787 O O . TYR A 1 101 ? -0.949 -7.157 -3.267 1.00 98.81 101 TYR A O 1
ATOM 795 N N . CYS A 1 102 ? -2.471 -5.519 -3.013 1.00 98.81 102 CYS A N 1
ATOM 796 C CA . CYS A 1 102 ? -1.544 -4.392 -3.009 1.00 98.81 102 CYS A CA 1
ATOM 797 C C . CYS A 1 102 ? -0.676 -4.272 -4.276 1.00 98.81 102 CYS A C 1
ATOM 799 O O . CYS A 1 102 ? -0.735 -5.061 -5.200 1.00 98.81 102 CYS A O 1
ATOM 801 N N . TYR A 1 103 ? 0.203 -3.276 -4.338 1.00 98.69 103 TYR A N 1
ATOM 802 C CA . TYR A 1 103 ? 1.162 -3.158 -5.434 1.00 98.69 103 TYR A CA 1
ATOM 803 C C . TYR A 1 103 ? 2.152 -4.330 -5.483 1.00 98.69 103 TYR A C 1
ATOM 805 O O . TYR A 1 103 ? 2.730 -4.597 -6.532 1.00 98.69 103 TYR A O 1
ATOM 813 N N . CYS A 1 104 ? 2.391 -5.012 -4.361 1.00 98.00 104 CYS A N 1
ATOM 814 C CA . CYS A 1 104 ? 3.343 -6.117 -4.304 1.00 98.00 104 CYS A CA 1
ATOM 815 C C . CYS A 1 104 ? 2.791 -7.435 -4.868 1.00 98.00 104 CYS A C 1
ATOM 817 O O . CYS A 1 104 ? 3.597 -8.285 -5.229 1.00 98.00 104 CYS A O 1
ATOM 819 N N . GLY A 1 105 ? 1.466 -7.608 -4.946 1.00 98.00 105 GLY A N 1
ATOM 820 C CA . GLY A 1 105 ? 0.835 -8.884 -5.304 1.00 98.00 105 GLY A CA 1
ATOM 821 C C . GLY A 1 105 ? 0.932 -9.959 -4.216 1.00 98.00 105 GLY A C 1
ATOM 822 O O . GLY A 1 105 ? 0.633 -11.116 -4.483 1.00 98.00 105 GLY A O 1
ATOM 823 N N . GLY A 1 106 ? 1.371 -9.592 -3.009 1.00 97.81 106 GLY A N 1
ATOM 824 C CA . GLY A 1 106 ? 1.506 -10.507 -1.876 1.00 97.81 106 GLY A CA 1
ATOM 825 C C . GLY A 1 106 ? 0.204 -10.695 -1.085 1.00 97.81 106 GLY A C 1
ATOM 826 O O . GLY A 1 106 ? -0.759 -9.956 -1.313 1.00 97.81 106 GLY A O 1
ATOM 827 N N . PRO A 1 107 ? 0.195 -11.634 -0.120 1.00 98.38 107 PRO A N 1
ATOM 828 C CA . PRO A 1 107 ? -0.941 -11.884 0.764 1.00 98.38 107 PRO A CA 1
ATOM 829 C C . PRO A 1 107 ? -1.168 -10.728 1.737 1.00 98.38 107 PRO A C 1
ATOM 831 O O . PRO A 1 107 ? -0.253 -9.948 2.003 1.00 98.38 107 PRO A O 1
ATOM 834 N N . GLY A 1 108 ? -2.374 -10.649 2.301 1.00 97.81 108 GLY A N 1
ATOM 835 C CA . GLY A 1 108 ? -2.740 -9.621 3.266 1.00 97.81 108 GLY A CA 1
ATOM 836 C C . GLY A 1 108 ? -4.094 -9.877 3.921 1.00 97.81 108 GLY A C 1
ATOM 837 O O . GLY A 1 108 ? -4.992 -10.469 3.325 1.00 97.81 108 GLY A O 1
ATOM 838 N N . GLU A 1 109 ? -4.243 -9.398 5.155 1.00 98.12 109 GLU A N 1
ATOM 839 C CA . GLU A 1 109 ? -5.519 -9.375 5.867 1.00 98.12 109 GLU A CA 1
ATOM 840 C C . GLU A 1 109 ? -6.028 -7.935 5.928 1.00 98.12 109 GLU A C 1
ATOM 842 O O . GLU A 1 109 ? -5.381 -7.059 6.500 1.00 98.12 109 GLU A O 1
ATOM 847 N N . TRP A 1 110 ? -7.206 -7.682 5.354 1.00 98.12 110 TRP A N 1
ATOM 848 C CA . TRP A 1 110 ? -7.736 -6.328 5.147 1.00 98.12 110 TRP A CA 1
ATOM 849 C C . TRP A 1 110 ? -7.820 -5.473 6.423 1.00 98.12 110 TRP A C 1
ATOM 851 O O . TRP A 1 110 ? -7.674 -4.252 6.371 1.00 98.12 110 TRP A O 1
ATOM 861 N N . TYR A 1 111 ? -8.062 -6.099 7.575 1.00 97.44 111 TYR A N 1
ATOM 862 C CA . TYR A 1 111 ? -8.156 -5.415 8.864 1.00 97.44 111 TYR A CA 1
ATOM 863 C C . TYR A 1 111 ? -6.787 -5.245 9.544 1.00 97.44 111 TYR A C 1
ATOM 865 O O . TYR A 1 111 ? -6.658 -4.440 10.468 1.00 97.44 111 TYR A O 1
ATOM 873 N N . LEU A 1 112 ? -5.738 -5.927 9.079 1.00 97.44 112 LEU A N 1
ATOM 874 C CA . LEU A 1 112 ? -4.376 -5.783 9.586 1.00 97.44 112 LEU A CA 1
ATOM 875 C C . LEU A 1 112 ? -3.594 -4.745 8.776 1.00 97.44 112 LEU A C 1
ATOM 877 O O . LEU A 1 112 ? -2.709 -5.071 7.989 1.00 97.44 112 LEU A O 1
ATOM 881 N N . LYS A 1 113 ? -3.887 -3.462 9.033 1.00 98.12 113 LYS A N 1
ATOM 882 C CA . LYS A 1 113 ? -3.138 -2.311 8.491 1.00 98.12 113 LYS A CA 1
ATOM 883 C C . LYS A 1 113 ? -3.122 -2.276 6.954 1.00 98.12 113 LYS A C 1
ATOM 885 O O . LYS A 1 113 ? -2.065 -2.154 6.327 1.00 98.12 113 LYS A O 1
ATOM 890 N N . MET A 1 114 ? -4.303 -2.363 6.342 1.00 98.81 114 MET A N 1
ATOM 891 C CA . MET A 1 114 ? -4.479 -2.179 4.901 1.00 98.81 114 MET A CA 1
ATOM 892 C C . MET A 1 114 ? -5.496 -1.077 4.590 1.00 98.81 114 MET A C 1
ATOM 894 O O . MET A 1 114 ? -6.513 -0.936 5.264 1.00 98.81 114 MET A O 1
ATOM 898 N N . LEU A 1 115 ? -5.233 -0.306 3.534 1.00 98.81 115 LEU A N 1
ATOM 899 C CA . LEU A 1 115 ? -6.143 0.699 2.986 1.00 98.81 115 LEU A CA 1
ATOM 900 C C . LEU A 1 115 ? -6.883 0.139 1.775 1.00 98.81 115 LEU A C 1
ATOM 902 O O . LEU A 1 115 ? -6.264 -0.429 0.876 1.00 98.81 115 LEU A O 1
ATOM 906 N N . GLN A 1 116 ? -8.192 0.366 1.701 1.00 98.81 116 GLN A N 1
ATOM 907 C CA . GLN A 1 116 ? -8.979 0.032 0.516 1.00 98.81 116 GLN A CA 1
ATOM 908 C C . GLN A 1 116 ? -9.035 1.226 -0.441 1.00 98.81 116 GLN A C 1
ATOM 910 O O . GLN A 1 116 ? -9.462 2.316 -0.057 1.00 98.81 116 GLN A O 1
ATOM 915 N N . CYS A 1 117 ? -8.629 1.036 -1.698 1.00 98.81 117 CYS A N 1
ATOM 916 C CA . CYS A 1 117 ? -8.758 2.080 -2.715 1.00 98.81 117 CYS A CA 1
ATOM 917 C C . CYS A 1 117 ? -10.238 2.303 -3.051 1.00 98.81 117 CYS A C 1
ATOM 919 O O . CYS A 1 117 ? -10.952 1.365 -3.408 1.00 98.81 117 CYS A O 1
ATOM 921 N N . CYS A 1 118 ? -10.718 3.547 -2.996 1.00 98.44 118 CYS A N 1
ATOM 922 C CA . CYS A 1 118 ? -12.129 3.835 -3.245 1.00 98.44 118 CYS A CA 1
ATOM 923 C C . CYS A 1 118 ? -12.539 3.650 -4.717 1.00 98.44 118 CYS A C 1
ATOM 925 O O . CYS A 1 118 ? -13.727 3.431 -4.966 1.00 98.44 118 CYS A O 1
ATOM 927 N N . LYS A 1 119 ? -11.576 3.674 -5.655 1.00 98.50 119 LYS A N 1
ATOM 928 C CA . LYS A 1 119 ? -11.788 3.452 -7.095 1.00 98.50 119 LYS A CA 1
ATOM 929 C C . LYS A 1 119 ? -11.825 1.961 -7.454 1.00 98.50 119 LYS A C 1
ATOM 931 O O . LYS A 1 119 ? -12.880 1.464 -7.821 1.00 98.50 119 LYS A O 1
ATOM 936 N N . CYS A 1 120 ? -10.711 1.238 -7.309 1.00 98.44 120 CYS A N 1
ATOM 937 C CA . CYS A 1 120 ? -10.617 -0.170 -7.730 1.00 98.44 120 CYS A CA 1
ATOM 938 C C . CYS A 1 120 ? -11.000 -1.200 -6.661 1.00 98.44 120 CYS A C 1
ATOM 940 O O . CYS A 1 120 ? -10.969 -2.389 -6.947 1.00 98.44 120 CYS A O 1
ATOM 942 N N . LYS A 1 121 ? -11.301 -0.773 -5.428 1.00 98.56 121 LYS A N 1
ATOM 943 C CA . LYS A 1 121 ? -11.673 -1.630 -4.284 1.00 98.56 121 LYS A CA 1
ATOM 944 C C . LYS A 1 121 ? -10.611 -2.634 -3.800 1.00 98.56 121 LYS A C 1
ATOM 946 O O . LYS A 1 121 ? -10.810 -3.224 -2.741 1.00 98.56 121 LYS A O 1
ATOM 951 N N . GLN A 1 122 ? -9.454 -2.720 -4.460 1.00 98.75 122 GLN A N 1
ATOM 952 C CA . GLN A 1 122 ? -8.275 -3.457 -3.991 1.00 98.75 122 GLN A CA 1
ATOM 953 C C . GLN A 1 122 ? -7.735 -2.902 -2.654 1.00 98.75 122 GLN A C 1
ATOM 955 O O . GLN A 1 122 ? -7.852 -1.704 -2.363 1.00 98.75 122 GLN A O 1
ATOM 960 N N . TRP A 1 123 ? -7.110 -3.779 -1.866 1.00 98.88 123 TRP A N 1
ATOM 961 C CA . TRP A 1 123 ? -6.483 -3.501 -0.576 1.00 98.88 123 TRP A CA 1
ATOM 962 C C . TRP A 1 123 ? -4.970 -3.301 -0.706 1.00 98.88 123 TRP A C 1
ATOM 964 O O . TRP A 1 123 ? -4.298 -3.998 -1.462 1.00 98.88 123 TRP A O 1
ATOM 974 N N . PHE A 1 124 ? -4.416 -2.350 0.048 1.00 98.88 124 PHE A N 1
ATOM 975 C CA . PHE A 1 124 ? -3.011 -1.953 -0.026 1.00 98.88 124 PHE A CA 1
ATOM 976 C C . PHE A 1 124 ? -2.375 -1.889 1.362 1.00 98.88 124 PHE A C 1
ATOM 978 O O . PHE A 1 124 ? -2.892 -1.224 2.252 1.00 98.88 124 PHE A O 1
ATOM 985 N N . HIS A 1 125 ? -1.235 -2.555 1.535 1.00 98.88 125 HIS A N 1
ATOM 986 C CA . HIS A 1 125 ? -0.498 -2.600 2.795 1.00 98.88 125 HIS A CA 1
ATOM 987 C C . HIS A 1 125 ? -0.011 -1.222 3.253 1.00 98.88 125 HIS A C 1
ATOM 989 O O . HIS A 1 125 ? 0.566 -0.478 2.455 1.00 98.88 125 HIS A O 1
ATOM 995 N N . GLU A 1 126 ? -0.099 -0.961 4.563 1.00 98.75 126 GLU A N 1
ATOM 996 C CA . GLU A 1 126 ? 0.570 0.160 5.247 1.00 98.75 126 GLU A CA 1
ATOM 997 C C . GLU A 1 126 ? 2.033 0.274 4.804 1.00 98.75 126 GLU A C 1
ATOM 999 O O . GLU A 1 126 ? 2.500 1.347 4.435 1.00 98.75 126 GLU A O 1
ATOM 1004 N N . ALA A 1 127 ? 2.745 -0.854 4.752 1.00 98.50 127 ALA A N 1
ATOM 1005 C CA . ALA A 1 127 ? 4.163 -0.867 4.421 1.00 98.50 127 ALA A CA 1
ATOM 1006 C C . ALA A 1 127 ? 4.491 -0.530 2.959 1.00 98.50 127 ALA A C 1
ATOM 1008 O O . ALA A 1 127 ? 5.651 -0.258 2.659 1.00 98.50 127 ALA A O 1
ATOM 1009 N N . CYS A 1 128 ? 3.510 -0.560 2.052 1.00 98.69 128 CYS A N 1
ATOM 1010 C CA . CYS A 1 128 ? 3.708 -0.320 0.618 1.00 98.69 128 CYS A CA 1
ATOM 1011 C C . CYS A 1 128 ? 3.254 1.076 0.161 1.00 98.69 128 CYS A C 1
ATOM 1013 O O . CYS A 1 128 ? 3.640 1.526 -0.922 1.00 98.69 128 CYS A O 1
ATOM 1015 N N . VAL A 1 129 ? 2.444 1.772 0.961 1.00 98.69 129 VAL A N 1
ATOM 1016 C CA . VAL A 1 129 ? 1.977 3.131 0.652 1.00 98.69 129 VAL A CA 1
ATOM 1017 C C . VAL A 1 129 ? 2.986 4.181 1.124 1.00 98.69 129 VAL A C 1
ATOM 1019 O O . VAL A 1 129 ? 3.697 3.989 2.108 1.00 98.69 129 VAL A O 1
ATOM 1022 N N . GLN A 1 130 ? 3.064 5.306 0.414 1.00 98.62 130 GLN A N 1
ATOM 1023 C CA . GLN A 1 130 ? 3.945 6.447 0.711 1.00 98.62 130 GLN A CA 1
ATOM 1024 C C . GLN A 1 130 ? 3.164 7.675 1.221 1.00 98.62 130 GLN A C 1
ATOM 1026 O O . GLN A 1 130 ? 3.770 8.685 1.584 1.00 98.62 130 GLN A O 1
ATOM 1031 N N . CYS A 1 131 ? 1.831 7.607 1.285 1.00 98.06 131 CYS A N 1
ATOM 1032 C CA . CYS A 1 131 ? 0.973 8.722 1.699 1.00 98.06 131 CYS A CA 1
ATOM 1033 C C . CYS A 1 131 ? 0.720 8.841 3.215 1.00 98.06 131 CYS A C 1
ATOM 1035 O O . CYS A 1 131 ? 0.246 9.881 3.668 1.00 98.06 131 CYS A O 1
ATOM 1037 N N . LEU A 1 132 ? 1.017 7.812 4.018 1.00 97.00 132 LEU A N 1
ATOM 1038 C CA . LEU A 1 132 ? 0.700 7.804 5.454 1.00 97.00 132 LEU A CA 1
ATOM 1039 C C . LEU A 1 132 ? 1.572 8.775 6.255 1.00 97.00 132 LEU A C 1
ATOM 1041 O O . LEU A 1 132 ? 2.793 8.760 6.144 1.00 97.00 132 LEU A O 1
ATOM 1045 N N . GLN A 1 133 ? 0.955 9.611 7.090 1.00 93.69 133 GLN A N 1
ATOM 1046 C CA . GLN A 1 133 ? 1.650 10.494 8.041 1.00 93.69 133 GLN A CA 1
ATOM 1047 C C . GLN A 1 133 ? 2.059 9.748 9.320 1.00 93.69 133 GLN A C 1
ATOM 1049 O O . GLN A 1 133 ? 3.128 10.004 9.866 1.00 93.69 133 GLN A O 1
ATOM 1054 N N . LYS A 1 134 ? 1.209 8.819 9.770 1.00 94.38 134 LYS A N 1
ATOM 1055 C CA . LYS A 1 134 ? 1.378 8.000 10.973 1.00 94.38 134 LYS A CA 1
ATOM 1056 C C . LYS A 1 134 ? 1.019 6.538 10.652 1.00 94.38 134 LYS A C 1
ATOM 1058 O O . LYS A 1 134 ? 0.286 6.323 9.681 1.00 94.38 134 LYS A O 1
ATOM 1063 N N . PRO A 1 135 ? 1.511 5.553 11.427 1.00 96.31 135 PRO A N 1
ATOM 1064 C CA . PRO A 1 135 ? 1.101 4.157 11.282 1.00 96.31 135 PRO A CA 1
ATOM 1065 C C . PRO A 1 135 ? -0.420 3.977 11.386 1.00 96.31 135 PRO A C 1
ATOM 1067 O O . PRO A 1 135 ? -1.113 4.779 12.003 1.00 96.31 135 PRO A O 1
ATOM 1070 N N . MET A 1 136 ? -0.948 2.909 10.799 1.00 97.19 136 MET A N 1
ATOM 1071 C CA . MET A 1 136 ? -2.375 2.592 10.861 1.00 97.19 136 MET A CA 1
ATOM 1072 C C . MET A 1 136 ? -2.728 1.848 12.148 1.00 97.19 136 MET A C 1
ATOM 1074 O O . MET A 1 136 ? -1.947 1.031 12.633 1.00 97.19 136 MET A O 1
ATOM 1078 N N . LEU A 1 137 ? -3.936 2.047 12.659 1.00 97.69 137 LEU A N 1
ATOM 1079 C CA . LEU A 1 137 ? -4.534 1.140 13.639 1.00 97.69 137 LEU A CA 1
ATOM 1080 C C . LEU A 1 137 ? -5.169 -0.069 12.925 1.00 97.69 137 LEU A C 1
ATOM 1082 O O . LEU A 1 137 ? -5.507 -0.004 11.740 1.00 97.69 137 LEU A O 1
ATOM 1086 N N . PHE A 1 138 ? -5.324 -1.192 13.626 1.00 98.31 138 PHE A N 1
ATOM 1087 C CA . PHE A 1 138 ? -6.047 -2.353 13.103 1.00 98.31 138 PHE A CA 1
ATOM 1088 C C . PHE A 1 138 ? -7.521 -2.003 12.884 1.00 98.31 138 PHE A C 1
ATOM 1090 O O . PHE A 1 138 ? -8.124 -1.311 13.700 1.00 98.31 138 PHE A O 1
ATOM 1097 N N . GLY A 1 139 ? -8.096 -2.462 11.774 1.00 97.12 139 GLY A N 1
ATOM 1098 C CA . GLY A 1 139 ? -9.489 -2.213 11.401 1.00 97.12 139 GLY A CA 1
ATOM 1099 C C . GLY A 1 139 ? -9.807 -0.761 11.029 1.00 97.12 139 GLY A C 1
ATOM 1100 O O . GLY A 1 139 ? -10.964 -0.456 10.738 1.00 97.12 139 GLY A O 1
ATOM 1101 N N . ASP A 1 140 ? -8.816 0.137 11.011 1.00 98.06 140 ASP A N 1
ATOM 1102 C CA . ASP A 1 140 ? -9.051 1.555 10.765 1.00 98.06 140 ASP A CA 1
ATOM 1103 C C . ASP A 1 140 ? -9.357 1.834 9.289 1.00 98.06 140 ASP A C 1
ATOM 1105 O O . ASP A 1 140 ? -8.481 1.850 8.421 1.00 98.06 140 ASP A O 1
ATOM 1109 N N . ARG A 1 141 ? -10.641 2.074 9.017 1.00 97.50 141 ARG A N 1
ATOM 1110 C CA . ARG A 1 141 ? -11.179 2.372 7.685 1.00 97.50 141 ARG A CA 1
ATOM 1111 C C . ARG A 1 141 ? -11.608 3.831 7.530 1.00 97.50 141 ARG A C 1
ATOM 1113 O O . ARG A 1 141 ? -12.257 4.161 6.540 1.00 97.50 141 ARG A O 1
ATOM 1120 N N . PHE A 1 142 ? -11.245 4.713 8.464 1.00 97.94 142 PHE A N 1
ATOM 1121 C CA . PHE A 1 142 ? -11.609 6.134 8.429 1.00 97.94 142 PHE A CA 1
ATOM 1122 C C . PHE A 1 142 ? -10.682 6.921 7.493 1.00 97.94 142 PHE A C 1
ATOM 1124 O O . PHE A 1 142 ? -10.034 7.894 7.882 1.00 97.94 142 PHE A O 1
ATOM 1131 N N . TYR A 1 143 ? -10.612 6.484 6.235 1.00 98.00 143 TYR A N 1
ATOM 1132 C CA . TYR A 1 143 ? -9.786 7.082 5.195 1.00 98.00 143 TYR A CA 1
ATOM 1133 C C . TYR A 1 143 ? -10.502 7.088 3.845 1.00 98.00 143 TYR A C 1
ATOM 1135 O O . TYR A 1 143 ? -11.098 6.092 3.435 1.00 98.00 143 TYR A O 1
ATOM 1143 N N . THR A 1 144 ? -10.342 8.177 3.098 1.00 98.44 144 THR A N 1
ATOM 1144 C CA . THR A 1 144 ? -10.516 8.165 1.642 1.00 98.44 144 THR A CA 1
ATOM 1145 C C . THR A 1 144 ? -9.149 7.959 1.013 1.00 98.44 144 THR A C 1
ATOM 1147 O O . THR A 1 144 ? -8.281 8.824 1.131 1.00 98.44 144 THR A O 1
ATOM 1150 N N . PHE A 1 145 ? -8.958 6.823 0.347 1.00 98.81 145 PHE A N 1
ATOM 1151 C CA . PHE A 1 145 ? -7.688 6.444 -0.267 1.00 98.81 145 PHE A CA 1
ATOM 1152 C C . PHE A 1 145 ? -7.843 6.174 -1.767 1.00 98.81 145 PHE A C 1
ATOM 1154 O O . PHE A 1 145 ? -8.778 5.488 -2.186 1.00 98.81 145 PHE A O 1
ATOM 1161 N N . ILE A 1 146 ? -6.907 6.683 -2.571 1.00 98.88 146 ILE A N 1
ATOM 1162 C CA . ILE A 1 146 ? -6.764 6.362 -3.997 1.00 98.88 146 ILE A CA 1
ATOM 1163 C C . ILE A 1 146 ? -5.328 5.893 -4.230 1.00 98.88 146 ILE A C 1
ATOM 1165 O O . ILE A 1 146 ? -4.380 6.633 -3.965 1.00 98.88 146 ILE A O 1
ATOM 1169 N N . CYS A 1 147 ? -5.177 4.666 -4.729 1.00 98.88 147 CYS A N 1
ATOM 1170 C CA . CYS A 1 147 ? -3.874 4.062 -4.998 1.00 98.88 147 CYS A CA 1
ATOM 1171 C C . CYS A 1 147 ? -3.167 4.695 -6.209 1.00 98.88 147 CYS A C 1
ATOM 1173 O O . CYS A 1 147 ? -3.810 5.303 -7.068 1.00 98.88 147 CYS A O 1
ATOM 1175 N N . SER A 1 148 ? -1.849 4.493 -6.319 1.00 98.75 148 SER A N 1
ATOM 1176 C CA . SER A 1 148 ? -1.034 5.056 -7.404 1.00 98.75 148 SER A CA 1
ATOM 1177 C C . SER A 1 148 ? -1.470 4.604 -8.799 1.00 98.75 148 SER A C 1
ATOM 1179 O O . SER A 1 148 ? -1.340 5.370 -9.747 1.00 98.75 148 SER A O 1
ATOM 1181 N N . VAL A 1 149 ? -2.019 3.390 -8.931 1.00 98.50 149 VAL A N 1
ATOM 1182 C CA . VAL A 1 149 ? -2.547 2.868 -10.204 1.00 98.50 149 VAL A CA 1
ATOM 1183 C C . VAL A 1 149 ? -3.743 3.706 -10.660 1.00 98.50 149 VAL A C 1
ATOM 1185 O O . VAL A 1 149 ? -3.742 4.258 -11.754 1.00 98.50 149 VAL A O 1
ATOM 1188 N N . CYS A 1 150 ? -4.752 3.873 -9.799 1.00 98.62 150 CYS A N 1
ATOM 1189 C CA . CYS A 1 150 ? -5.970 4.611 -10.143 1.00 98.62 150 CYS A CA 1
ATOM 1190 C C . CYS A 1 150 ? -5.814 6.140 -10.115 1.00 98.62 150 CYS A C 1
ATOM 1192 O O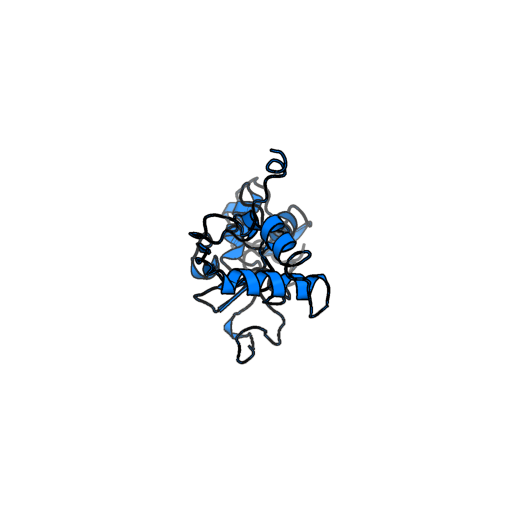 . CYS A 1 150 ? -6.745 6.851 -10.514 1.00 98.62 150 CYS A O 1
ATOM 1194 N N . ASN A 1 151 ? -4.703 6.645 -9.571 1.00 98.25 151 ASN A N 1
ATOM 1195 C CA . ASN A 1 151 ? -4.355 8.064 -9.602 1.00 98.25 151 ASN A CA 1
ATOM 1196 C C . ASN A 1 151 ? -3.302 8.411 -10.664 1.00 98.25 151 ASN A C 1
ATOM 1198 O O . ASN A 1 151 ? -3.009 9.588 -10.836 1.00 98.25 151 ASN A O 1
ATOM 1202 N N . SER A 1 152 ? -2.727 7.409 -11.343 1.00 97.06 152 SER A N 1
ATOM 1203 C CA . SER A 1 152 ? -1.673 7.578 -12.358 1.00 97.06 152 SER A CA 1
ATOM 1204 C C . SER A 1 152 ? -0.525 8.472 -11.871 1.00 97.06 152 SER A C 1
ATOM 1206 O O . SER A 1 152 ? -0.057 9.368 -12.566 1.00 97.06 152 SER A O 1
ATOM 1208 N N . GLY A 1 153 ? -0.129 8.277 -10.613 1.00 97.00 153 GLY A N 1
ATOM 1209 C CA . GLY A 1 153 ? 0.728 9.213 -9.897 1.00 97.00 153 GLY A CA 1
ATOM 1210 C C . GLY A 1 153 ? 0.715 8.969 -8.389 1.00 97.00 153 GLY A C 1
ATOM 1211 O O . GLY A 1 153 ? 0.346 7.876 -7.956 1.00 97.00 153 GLY A O 1
ATOM 1212 N N . PRO A 1 154 ? 1.163 9.942 -7.572 1.00 98.19 154 PRO A N 1
ATOM 1213 C CA . PRO A 1 154 ? 1.166 9.837 -6.112 1.00 98.19 154 PRO A CA 1
ATOM 1214 C C . PRO A 1 154 ? -0.196 9.440 -5.542 1.00 98.19 154 PRO A C 1
ATOM 1216 O O . PRO A 1 154 ? -1.230 9.879 -6.031 1.00 98.19 154 PRO A O 1
ATOM 1219 N N . GLU A 1 155 ? -0.197 8.622 -4.494 1.00 98.75 155 GLU A N 1
ATOM 1220 C CA . GLU A 1 155 ? -1.412 8.250 -3.762 1.00 98.75 155 GLU A CA 1
ATOM 1221 C C . GLU A 1 155 ? -2.139 9.478 -3.198 1.00 98.75 155 GLU A C 1
ATOM 1223 O O . GLU A 1 155 ? -1.510 10.418 -2.707 1.00 98.75 155 GLU A O 1
ATOM 1228 N N . TYR A 1 156 ? -3.471 9.426 -3.184 1.00 98.62 156 TYR A N 1
ATOM 1229 C CA . TYR A 1 156 ? -4.291 10.375 -2.434 1.00 98.62 156 TYR A CA 1
ATOM 1230 C C . TYR A 1 156 ? -4.752 9.731 -1.131 1.00 98.62 156 TYR A C 1
ATOM 1232 O O . TYR A 1 156 ? -5.281 8.618 -1.143 1.00 98.62 156 TYR A O 1
ATOM 1240 N N . LEU A 1 157 ? -4.603 10.447 -0.017 1.00 98.38 157 LEU A N 1
ATOM 1241 C CA . LEU A 1 157 ? -5.090 10.013 1.285 1.00 98.38 157 LEU A CA 1
ATOM 1242 C C . LEU A 1 157 ? -5.708 11.184 2.044 1.00 98.38 157 LEU A C 1
ATOM 1244 O O . LEU A 1 157 ? -5.070 12.217 2.238 1.00 98.38 157 LEU A O 1
ATOM 1248 N N . LYS A 1 158 ? -6.929 10.983 2.535 1.00 97.31 158 LYS A N 1
ATOM 1249 C CA . LYS A 1 158 ? -7.612 11.902 3.447 1.00 97.31 158 LYS A CA 1
ATOM 1250 C C . LYS A 1 158 ? -8.112 11.136 4.666 1.00 97.31 158 LYS A C 1
ATOM 1252 O O . LYS A 1 158 ? -8.843 10.161 4.508 1.00 97.31 158 LYS A O 1
ATOM 1257 N N . ARG A 1 159 ? -7.742 11.587 5.869 1.00 96.81 159 ARG A N 1
ATOM 1258 C CA . ARG A 1 159 ? -8.329 11.109 7.131 1.00 96.81 159 ARG A CA 1
ATOM 1259 C C . ARG A 1 159 ? -9.775 11.595 7.230 1.00 96.81 159 ARG A C 1
ATOM 1261 O O . ARG A 1 159 ? -10.045 12.764 6.957 1.00 96.81 159 ARG A O 1
ATOM 1268 N N . LEU A 1 160 ? -10.690 10.707 7.594 1.00 95.62 160 LEU A N 1
ATOM 1269 C CA . LEU A 1 160 ? -12.073 11.060 7.912 1.00 95.62 160 LEU A CA 1
ATOM 1270 C C . LEU A 1 160 ? -12.180 11.380 9.405 1.00 95.62 160 LEU A C 1
ATOM 1272 O O . LEU A 1 160 ? -11.486 10.756 10.200 1.00 95.62 160 LEU A O 1
ATOM 1276 N N . SER A 1 161 ? -13.031 12.335 9.780 1.00 93.94 161 SER A N 1
ATOM 1277 C CA . SER A 1 161 ? -13.273 12.665 11.189 1.00 93.94 161 SER A CA 1
ATOM 1278 C C . SER A 1 161 ? -13.912 11.483 11.920 1.00 93.94 161 SER A C 1
ATOM 1280 O O . SER A 1 161 ? -14.791 10.817 11.368 1.00 93.94 161 SER A O 1
ATOM 1282 N N . LEU A 1 162 ? -13.489 11.244 13.162 1.00 94.69 162 LEU A N 1
ATOM 1283 C CA . LEU A 1 162 ? -14.034 10.189 14.016 1.00 94.69 162 LEU A CA 1
ATOM 1284 C C . LEU A 1 162 ? -14.971 10.810 15.051 1.00 94.69 162 LEU A C 1
ATOM 1286 O O . LEU A 1 162 ? -14.641 11.818 15.674 1.00 94.69 162 LEU A O 1
ATOM 1290 N N . ARG A 1 163 ? -16.120 10.176 15.288 1.00 93.62 163 ARG A N 1
ATOM 1291 C CA . ARG A 1 163 ? -16.951 10.464 16.464 1.00 93.62 163 ARG A CA 1
ATOM 1292 C C . ARG A 1 163 ? -16.427 9.659 17.651 1.00 93.62 163 ARG A C 1
ATOM 1294 O O . ARG A 1 163 ? -15.766 8.641 17.471 1.00 93.62 163 ARG A O 1
ATOM 1301 N N . TRP A 1 164 ? -16.800 10.033 18.872 1.00 92.88 164 TRP A N 1
ATOM 1302 C CA . TRP A 1 164 ? -16.406 9.289 20.077 1.00 92.88 164 TRP A CA 1
ATOM 1303 C C . TRP A 1 164 ? -16.771 7.800 20.043 1.00 92.88 164 TRP A C 1
ATOM 1305 O O . TRP A 1 164 ? -15.972 6.969 20.465 1.00 92.88 164 TRP A O 1
ATOM 1315 N N . VAL A 1 165 ? -17.929 7.446 19.474 1.00 94.94 165 VAL A N 1
ATOM 1316 C CA . VAL A 1 165 ? -18.328 6.039 19.285 1.00 94.94 165 VAL A CA 1
ATOM 1317 C C . VAL A 1 165 ? -17.389 5.288 18.338 1.00 94.94 165 VAL A C 1
ATOM 1319 O O . VAL A 1 165 ? -17.127 4.106 18.538 1.00 94.94 165 VAL A O 1
ATOM 1322 N N . ASP A 1 166 ? -16.847 5.983 17.335 1.00 96.50 166 ASP A N 1
ATOM 1323 C CA . ASP A 1 166 ? -15.905 5.425 16.370 1.00 96.50 166 ASP A CA 1
ATOM 1324 C C . ASP A 1 166 ? -14.524 5.243 17.022 1.00 96.50 166 ASP A C 1
ATOM 1326 O O . ASP A 1 166 ? -13.894 4.205 16.835 1.00 96.50 166 ASP A O 1
ATOM 1330 N N . ILE A 1 167 ? -14.091 6.210 17.845 1.00 96.44 167 ILE A N 1
ATOM 1331 C CA . ILE A 1 167 ? -12.853 6.132 18.642 1.00 96.44 167 ILE A CA 1
ATOM 1332 C C . ILE A 1 167 ? -12.915 4.937 19.597 1.00 96.44 167 ILE A C 1
ATOM 1334 O O . ILE A 1 167 ? -12.035 4.080 19.565 1.00 96.44 167 ILE A O 1
ATOM 1338 N N . ALA A 1 168 ? -13.972 4.846 20.410 1.00 96.06 168 ALA A N 1
ATOM 1339 C CA . ALA A 1 168 ? -14.135 3.762 21.373 1.00 96.06 168 ALA A CA 1
ATOM 1340 C C . ALA A 1 168 ? -14.152 2.392 20.681 1.00 96.06 168 ALA A C 1
ATOM 1342 O O . ALA A 1 168 ? -13.442 1.480 21.101 1.00 96.06 168 ALA A O 1
ATOM 1343 N N . HIS A 1 169 ? -14.904 2.257 19.582 1.00 97.88 169 HIS A N 1
ATOM 1344 C CA . HIS A 1 169 ? -14.961 1.013 18.816 1.00 97.8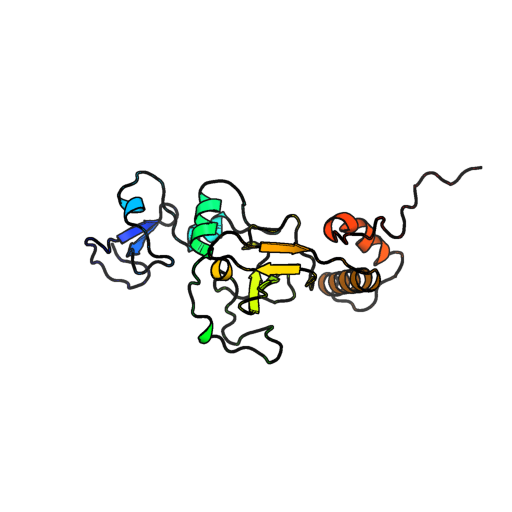8 169 HIS A CA 1
ATOM 1345 C C . HIS A 1 169 ? -13.597 0.649 18.217 1.00 97.88 169 HIS A C 1
ATOM 1347 O O . HIS A 1 169 ? -13.154 -0.490 18.358 1.00 97.88 169 HIS A O 1
ATOM 1353 N N . LEU A 1 170 ? -12.900 1.599 17.590 1.00 98.00 170 LEU A N 1
ATOM 1354 C CA . LEU A 1 170 ? -11.593 1.347 16.987 1.00 98.00 170 LEU A CA 1
ATOM 1355 C C . LEU A 1 170 ? -10.552 0.929 18.035 1.00 98.00 170 LEU A C 1
ATOM 1357 O O . LEU A 1 170 ? -9.806 -0.028 17.816 1.00 98.00 170 LEU A O 1
ATOM 1361 N N . CYS A 1 171 ? -10.517 1.601 19.185 1.00 97.94 171 CYS A N 1
ATOM 1362 C CA . CYS A 1 171 ? -9.606 1.271 20.279 1.00 97.94 171 CYS A CA 1
ATOM 1363 C C . CYS A 1 171 ? -9.921 -0.095 20.901 1.00 97.94 171 CYS A C 1
ATOM 1365 O O . CYS A 1 171 ? -9.012 -0.910 21.050 1.00 97.94 171 CYS A O 1
ATOM 1367 N N . LEU A 1 172 ? -11.196 -0.400 21.168 1.00 98.00 172 LEU A N 1
ATOM 1368 C CA . LEU A 1 172 ? -11.616 -1.727 21.635 1.00 98.00 172 LEU A CA 1
ATOM 1369 C C . LEU A 1 172 ? -11.266 -2.829 20.631 1.00 98.00 172 LEU A C 1
ATOM 1371 O O . LEU A 1 172 ? -10.815 -3.906 21.026 1.00 98.00 172 LEU A O 1
ATOM 1375 N N . TYR A 1 173 ? -11.436 -2.567 19.334 1.00 98.06 173 TYR A N 1
ATOM 1376 C CA . TYR A 1 173 ? -11.060 -3.506 18.282 1.00 98.06 173 TYR A CA 1
ATOM 1377 C C . TYR A 1 173 ? -9.552 -3.784 18.295 1.00 98.06 173 TYR A C 1
ATOM 1379 O O . TYR A 1 173 ? -9.136 -4.941 18.284 1.00 98.06 173 TYR A O 1
ATOM 1387 N N . ASN A 1 174 ? -8.725 -2.739 18.390 1.00 98.19 174 ASN A N 1
ATOM 1388 C CA . ASN A 1 174 ? -7.272 -2.890 18.463 1.00 98.19 174 ASN A CA 1
ATOM 1389 C C . ASN A 1 174 ? -6.844 -3.676 19.702 1.00 98.19 174 ASN A C 1
ATOM 1391 O O . ASN A 1 174 ? -6.077 -4.629 19.574 1.00 98.19 174 ASN A O 1
ATOM 1395 N N . LEU A 1 175 ? -7.379 -3.331 20.875 1.00 98.12 175 LEU A N 1
ATOM 1396 C CA . LEU A 1 175 ? -7.137 -4.065 22.115 1.00 98.12 175 LEU A CA 1
ATOM 1397 C C . LEU A 1 175 ? -7.513 -5.548 21.973 1.00 98.12 175 LEU A C 1
ATOM 1399 O O . LEU A 1 175 ? -6.730 -6.422 22.346 1.00 98.12 175 LEU A O 1
ATOM 1403 N N . SER A 1 176 ? -8.663 -5.843 21.361 1.00 97.88 176 SER A N 1
ATOM 1404 C CA . SER A 1 176 ? -9.129 -7.217 21.124 1.00 97.88 176 SER A CA 1
ATOM 1405 C C . SER A 1 176 ? -8.169 -8.012 20.235 1.00 97.88 176 SER A C 1
ATOM 1407 O O . SER A 1 176 ? -7.851 -9.160 20.545 1.00 97.88 176 SER A O 1
ATOM 1409 N N . VAL A 1 177 ? -7.663 -7.400 19.159 1.00 96.19 177 VAL A N 1
ATOM 1410 C CA . VAL A 1 177 ? -6.692 -8.026 18.244 1.00 96.19 177 VAL A CA 1
ATOM 1411 C C . VAL A 1 177 ? -5.337 -8.241 18.927 1.00 96.19 177 VAL A C 1
ATOM 1413 O O . VAL A 1 177 ? -4.747 -9.312 18.791 1.00 96.19 177 VAL A O 1
ATOM 1416 N N . ILE A 1 178 ? -4.853 -7.253 19.685 1.00 96.88 178 ILE A N 1
ATOM 1417 C CA . ILE A 1 178 ? -3.546 -7.294 20.360 1.00 96.88 178 ILE A CA 1
ATOM 1418 C C . ILE A 1 178 ? -3.536 -8.341 21.480 1.00 96.88 178 ILE A C 1
ATOM 1420 O O . ILE A 1 178 ? -2.631 -9.172 21.543 1.00 96.88 178 ILE A O 1
ATOM 1424 N N . HIS A 1 179 ? -4.541 -8.312 22.357 1.00 97.00 179 HIS A N 1
ATOM 1425 C CA . HIS A 1 179 ? -4.570 -9.131 23.572 1.00 97.00 179 HIS A CA 1
ATOM 1426 C C . HIS A 1 179 ? -5.316 -10.456 23.407 1.00 97.00 179 HIS A C 1
ATOM 1428 O O . HIS A 1 179 ? -5.277 -11.284 24.314 1.00 97.00 179 HIS A O 1
ATOM 1434 N N . LYS A 1 180 ? -5.998 -10.671 22.273 1.00 96.19 180 LYS A N 1
ATOM 1435 C CA . LYS A 1 180 ? -6.783 -11.884 21.985 1.00 96.19 180 LYS A CA 1
ATOM 1436 C C . LYS A 1 180 ? -7.823 -12.198 23.076 1.00 96.19 180 LYS A C 1
ATOM 1438 O O . LYS A 1 180 ? -8.088 -13.361 23.373 1.00 96.19 180 LYS A O 1
ATOM 1443 N N . LYS A 1 181 ? -8.423 -11.155 23.666 1.00 95.75 181 LYS A N 1
ATOM 1444 C CA . LYS A 1 181 ? -9.506 -11.238 24.664 1.00 95.75 181 LYS A CA 1
ATOM 1445 C C . LYS A 1 181 ? -10.658 -10.301 24.299 1.00 95.75 181 LYS A C 1
ATOM 1447 O O . LYS A 1 181 ? -10.482 -9.384 23.504 1.00 95.75 181 LYS A O 1
ATOM 1452 N N . LYS A 1 182 ? -11.842 -10.551 24.868 1.00 94.50 182 LYS A N 1
ATOM 1453 C CA . LYS A 1 182 ? -13.089 -9.843 24.516 1.00 94.50 182 LYS A CA 1
ATOM 1454 C C . LYS A 1 182 ? -13.431 -8.666 25.435 1.00 94.50 182 LYS A C 1
ATOM 1456 O O . LYS A 1 182 ? -14.042 -7.708 24.978 1.00 94.50 182 LYS A O 1
ATOM 1461 N N . TYR A 1 183 ? -13.089 -8.756 26.718 1.00 97.06 183 TYR A N 1
ATOM 1462 C CA . TYR A 1 183 ? -13.483 -7.773 27.730 1.00 97.06 183 TYR A CA 1
ATOM 1463 C C . TYR A 1 183 ? -12.256 -7.022 28.249 1.00 97.06 183 TYR A C 1
ATOM 1465 O O . TYR A 1 183 ? -11.204 -7.629 28.473 1.00 97.06 183 TYR A O 1
ATOM 1473 N N . PHE A 1 184 ? -12.420 -5.714 28.425 1.00 97.31 184 PHE A N 1
ATOM 1474 C CA . PHE A 1 184 ? -11.392 -4.778 28.866 1.00 97.31 184 PHE A CA 1
ATOM 1475 C C . PHE A 1 184 ? -11.990 -3.840 29.908 1.00 97.31 184 PHE A C 1
ATOM 1477 O O . PHE A 1 184 ? -13.151 -3.446 29.774 1.00 97.31 184 PHE A O 1
ATOM 1484 N N . ASP A 1 185 ? -11.203 -3.490 30.920 1.00 97.56 185 ASP A N 1
ATOM 1485 C CA . ASP A 1 185 ? -11.579 -2.448 31.870 1.00 97.56 185 ASP A CA 1
ATOM 1486 C C . ASP A 1 185 ? -11.660 -1.088 31.157 1.00 97.56 185 ASP A C 1
ATOM 1488 O O . ASP A 1 185 ? -10.775 -0.728 30.371 1.00 97.56 185 ASP A O 1
ATOM 1492 N N . SER A 1 186 ? -12.737 -0.336 31.390 1.00 93.94 186 SER A N 1
ATOM 1493 C CA . SER A 1 186 ? -12.951 0.923 30.679 1.00 93.94 186 SER A CA 1
ATOM 1494 C C . SER A 1 186 ? -11.909 1.974 31.049 1.00 93.94 186 SER A C 1
ATOM 1496 O O . SER A 1 186 ? -11.403 2.639 30.155 1.00 93.94 186 SER A O 1
ATOM 1498 N N . GLU A 1 187 ? -11.550 2.105 32.323 1.00 91.00 187 GLU A N 1
ATOM 1499 C CA . GLU A 1 187 ? -10.652 3.161 32.803 1.00 91.00 187 GLU A CA 1
ATOM 1500 C C . GLU A 1 187 ? -9.185 2.741 32.674 1.00 91.00 187 GLU A C 1
ATOM 1502 O O . GLU A 1 187 ? -8.363 3.468 32.119 1.00 91.00 187 GLU A O 1
ATOM 1507 N N . LEU A 1 188 ? -8.854 1.536 33.142 1.00 93.50 188 LEU A N 1
ATOM 1508 C CA . LEU A 1 188 ? -7.471 1.072 33.233 1.00 93.50 188 LEU A CA 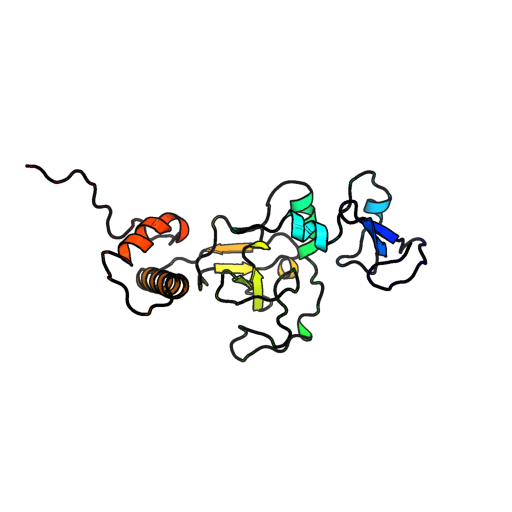1
ATOM 1509 C C . LEU A 1 188 ? -6.906 0.614 31.887 1.00 93.50 188 LEU A C 1
ATOM 1511 O O . LEU A 1 188 ? -5.699 0.727 31.671 1.00 93.50 188 LEU A O 1
ATOM 1515 N N . GLU A 1 189 ? -7.746 0.109 30.978 1.00 97.06 189 GLU A N 1
ATOM 1516 C CA . GLU A 1 189 ? -7.294 -0.434 29.691 1.00 97.06 189 GLU A CA 1
ATOM 1517 C C . GLU A 1 189 ? -7.746 0.424 28.505 1.00 97.06 189 GLU A C 1
ATOM 1519 O O . GLU A 1 189 ? -6.906 0.874 27.724 1.00 97.06 189 GLU A O 1
ATOM 1524 N N . LEU A 1 190 ? -9.052 0.673 28.346 1.00 95.81 190 LEU A N 1
ATOM 1525 C CA . LEU A 1 190 ? -9.564 1.388 27.171 1.00 95.81 190 LEU A CA 1
ATOM 1526 C C . LEU A 1 190 ? -9.155 2.866 27.161 1.00 95.81 190 LEU A C 1
ATOM 1528 O O . LEU A 1 190 ? -8.613 3.335 26.159 1.00 95.81 190 LEU A O 1
ATOM 1532 N N . ILE A 1 191 ? -9.408 3.598 28.248 1.00 94.75 191 ILE A N 1
ATOM 1533 C CA . ILE A 1 191 ? -9.041 5.016 28.350 1.00 94.75 191 ILE A CA 1
ATOM 1534 C C . ILE A 1 191 ? -7.521 5.190 28.284 1.00 94.75 191 ILE A C 1
ATOM 1536 O O . ILE A 1 191 ? -7.055 6.038 27.522 1.00 94.75 191 ILE A O 1
ATOM 1540 N N . THR A 1 192 ? -6.747 4.346 28.976 1.00 95.81 192 THR A N 1
ATOM 1541 C CA . THR A 1 192 ? -5.277 4.316 28.853 1.00 95.81 192 THR A CA 1
ATOM 1542 C C . THR A 1 192 ? -4.845 4.160 27.393 1.00 95.81 192 THR A C 1
ATOM 1544 O O . THR A 1 192 ? -4.090 4.984 26.882 1.00 95.81 192 THR A O 1
ATOM 1547 N N . TYR A 1 193 ? -5.401 3.184 26.666 1.00 96.69 193 TYR A N 1
ATOM 1548 C CA . TYR A 1 193 ? -5.072 2.976 25.254 1.00 96.69 193 TYR A CA 1
ATOM 1549 C C . TYR A 1 193 ? -5.447 4.175 24.369 1.00 96.69 193 TYR A C 1
ATOM 1551 O O . TYR A 1 193 ? -4.682 4.537 23.473 1.00 96.69 193 TYR A O 1
ATOM 1559 N N . ILE A 1 194 ? -6.611 4.797 24.596 1.00 96.06 194 ILE A N 1
ATOM 1560 C CA . ILE A 1 194 ? -7.045 5.999 23.864 1.00 96.06 194 ILE A CA 1
ATOM 1561 C C . ILE A 1 194 ? -6.058 7.146 24.086 1.00 96.06 194 ILE A C 1
ATOM 1563 O O . ILE A 1 194 ? -5.675 7.802 23.119 1.00 96.06 194 ILE A O 1
ATOM 1567 N N . ASN A 1 195 ? -5.641 7.375 25.332 1.00 93.81 195 ASN A N 1
ATOM 1568 C CA . ASN A 1 195 ? -4.718 8.449 25.686 1.00 93.81 195 ASN A CA 1
ATOM 1569 C C . ASN A 1 195 ? -3.334 8.219 25.062 1.00 93.81 195 ASN A C 1
ATOM 1571 O O . ASN A 1 195 ? -2.819 9.106 24.381 1.00 93.81 195 ASN A O 1
ATOM 1575 N N . ASP A 1 196 ? -2.789 7.007 25.192 1.00 95.38 196 ASP A N 1
ATOM 1576 C CA . ASP A 1 196 ? -1.476 6.637 24.648 1.00 95.38 196 ASP A CA 1
ATOM 1577 C C . ASP A 1 196 ? -1.425 6.720 23.114 1.00 95.38 196 ASP A C 1
ATOM 1579 O O . ASP A 1 196 ? -0.372 6.956 22.521 1.00 95.38 196 ASP A O 1
ATOM 1583 N N . ASN A 1 197 ? -2.572 6.540 22.450 1.00 95.44 197 ASN A N 1
ATOM 1584 C CA . ASN A 1 197 ? -2.687 6.546 20.992 1.00 95.44 197 ASN A CA 1
ATOM 1585 C C . ASN A 1 197 ? -3.431 7.776 20.449 1.00 95.44 197 ASN A C 1
ATOM 1587 O O . ASN A 1 197 ? -3.783 7.792 19.268 1.00 95.44 197 ASN A O 1
ATOM 1591 N N . TRP A 1 198 ? -3.657 8.820 21.254 1.00 93.75 198 TRP A N 1
ATOM 1592 C CA . TRP A 1 198 ? -4.466 9.981 20.854 1.00 93.75 198 TRP A CA 1
ATOM 1593 C C . TRP A 1 198 ? -3.924 10.665 19.596 1.00 93.75 198 TRP A C 1
ATOM 1595 O O . TRP A 1 198 ? -4.641 10.926 18.625 1.00 93.75 198 TRP A O 1
ATOM 1605 N N . ASP A 1 199 ? -2.608 10.861 19.572 1.00 92.00 199 ASP A N 1
ATOM 1606 C CA . ASP A 1 199 ? -1.899 11.410 18.426 1.00 92.00 199 ASP A CA 1
ATOM 1607 C C . ASP A 1 199 ? -2.025 10.524 17.182 1.00 92.00 199 ASP A C 1
ATOM 1609 O O . ASP A 1 199 ? -2.094 11.040 16.063 1.00 92.00 199 ASP A O 1
ATOM 1613 N N . LEU A 1 200 ? -2.027 9.203 17.356 1.00 92.25 200 LEU A N 1
ATOM 1614 C CA . LEU A 1 200 ? -2.137 8.230 16.272 1.00 92.25 200 LEU A CA 1
ATOM 1615 C C . LEU A 1 200 ? -3.556 8.186 15.693 1.00 92.25 200 LEU A C 1
ATOM 1617 O O . LEU A 1 200 ? -3.714 8.106 14.475 1.00 92.25 200 LEU A O 1
ATOM 1621 N N . LEU A 1 201 ? -4.572 8.300 16.554 1.00 92.81 201 LEU A N 1
ATOM 1622 C CA . LEU A 1 201 ? -5.988 8.315 16.184 1.00 92.81 201 LEU A CA 1
ATOM 1623 C C . LEU A 1 201 ? -6.327 9.473 15.244 1.00 92.81 201 LEU A C 1
ATOM 1625 O O . LEU A 1 201 ? -7.171 9.300 14.362 1.00 92.81 201 LEU A O 1
ATOM 1629 N N . HIS A 1 202 ? -5.677 10.630 15.422 1.00 89.00 202 HIS A N 1
ATOM 1630 C CA . HIS A 1 202 ? -5.892 11.850 14.636 1.00 89.00 202 HIS A CA 1
ATOM 1631 C C . HIS A 1 202 ? -7.389 12.079 14.315 1.00 89.00 202 HIS A C 1
ATOM 1633 O O . HIS A 1 202 ? -7.789 12.025 13.146 1.00 89.00 202 HIS A O 1
ATOM 1639 N N . PRO A 1 203 ? -8.242 12.268 15.344 1.00 84.44 203 PRO A N 1
ATOM 1640 C CA . PRO A 1 203 ? -9.700 12.202 15.201 1.00 84.44 203 PRO A CA 1
ATOM 1641 C C . PRO A 1 203 ? -10.327 13.409 14.480 1.00 84.44 203 PRO A C 1
ATOM 1643 O O . PRO A 1 203 ? -11.530 13.411 14.216 1.00 84.44 203 PRO A O 1
ATOM 1646 N N . GLY A 1 204 ? -9.531 14.425 14.134 1.00 82.19 204 GLY A N 1
ATOM 1647 C CA . GLY A 1 204 ? -10.000 15.665 13.519 1.00 82.19 204 GLY A CA 1
ATOM 1648 C C . GLY A 1 204 ? -10.465 16.666 14.575 1.00 82.19 204 GLY A C 1
ATOM 1649 O O . GLY A 1 204 ? -9.657 17.163 15.352 1.00 82.19 204 GLY A O 1
ATOM 1650 N N . GLU A 1 205 ? -11.760 16.979 14.594 1.00 67.62 205 GLU A N 1
ATOM 1651 C CA . GLU A 1 205 ? -12.342 18.043 15.431 1.00 67.62 205 GLU A CA 1
ATOM 1652 C C . GLU A 1 205 ? -12.522 17.676 16.915 1.00 67.62 205 GLU A C 1
ATOM 1654 O O . GLU A 1 205 ? -12.853 18.547 17.719 1.00 67.62 205 GLU A O 1
ATOM 1659 N N . ALA A 1 206 ? -12.286 16.423 17.319 1.00 61.75 206 ALA A N 1
ATOM 1660 C CA . ALA A 1 206 ? -12.231 16.060 18.734 1.00 61.75 206 ALA A CA 1
ATOM 1661 C C . ALA A 1 206 ? -10.937 16.628 19.346 1.00 61.75 206 ALA A C 1
ATOM 1663 O O . ALA A 1 206 ? -9.846 16.107 19.123 1.00 61.75 206 ALA A O 1
ATOM 1664 N N . LYS A 1 207 ? -11.053 17.748 20.069 1.00 56.31 207 LYS A N 1
ATOM 1665 C CA . LYS A 1 207 ? -9.903 18.573 20.480 1.00 56.31 207 LYS A CA 1
ATOM 1666 C C . LYS A 1 207 ? -9.164 18.099 21.738 1.00 56.31 207 LYS A C 1
ATOM 1668 O O . LYS A 1 207 ? -8.111 18.658 22.028 1.00 56.31 207 LYS A O 1
ATOM 1673 N N . SER A 1 208 ? -9.643 17.085 22.462 1.00 59.31 208 SER A N 1
ATOM 1674 C CA . SER A 1 208 ? -8.947 16.595 23.662 1.00 59.31 208 SER A CA 1
ATOM 1675 C C . SER A 1 208 ? -9.257 15.130 23.994 1.00 59.31 208 SER A C 1
ATOM 1677 O O . SER A 1 208 ? -10.412 14.719 23.835 1.00 59.31 208 SER A O 1
ATOM 1679 N N . PRO A 1 209 ? -8.264 14.362 24.493 1.00 61.19 209 PRO A N 1
ATOM 1680 C CA . PRO A 1 209 ? -8.511 13.051 25.077 1.00 61.19 209 PRO A CA 1
ATOM 1681 C C . PRO A 1 209 ? -9.474 13.171 26.269 1.00 61.19 209 PRO A C 1
ATOM 1683 O O . PRO A 1 209 ? -9.543 14.234 26.895 1.00 61.19 209 PRO A O 1
ATOM 1686 N N . PRO A 1 210 ? -10.228 12.107 26.588 1.00 62.19 210 PRO A N 1
ATOM 1687 C CA . PRO A 1 210 ? -11.310 12.172 27.570 1.00 62.19 210 PRO A CA 1
ATOM 1688 C C . PRO A 1 210 ? -10.817 12.462 29.000 1.00 62.19 210 PRO A C 1
ATOM 1690 O O . PRO A 1 210 ? -11.599 12.951 29.809 1.00 62.19 210 PRO A O 1
ATOM 1693 N N . TYR A 1 211 ? -9.527 12.251 29.298 1.00 56.25 211 TYR A N 1
ATOM 1694 C CA . TYR A 1 211 ? -8.951 12.511 30.619 1.00 56.25 211 TYR A CA 1
ATOM 1695 C C . TYR A 1 211 ? -7.511 13.032 30.522 1.00 56.25 211 TYR A C 1
ATOM 1697 O O . TYR A 1 211 ? -6.557 12.259 30.529 1.00 56.25 211 TYR A O 1
ATOM 1705 N N . VAL A 1 212 ? -7.326 14.355 30.499 1.00 50.41 212 VAL A N 1
ATOM 1706 C CA . VAL A 1 212 ? -6.083 14.943 31.026 1.00 50.41 212 VAL A CA 1
ATOM 1707 C C . VAL A 1 212 ? -6.288 15.089 32.529 1.00 50.41 212 VAL A C 1
ATOM 1709 O O . VAL A 1 212 ? -6.720 16.138 33.002 1.00 50.41 212 VAL A O 1
ATOM 1712 N N . VAL A 1 213 ? -6.018 14.034 33.299 1.00 44.66 213 VAL A N 1
ATOM 1713 C CA . VAL A 1 213 ? -5.774 14.227 34.732 1.00 44.66 213 VAL A CA 1
ATOM 1714 C C . VAL A 1 213 ? -4.360 14.785 34.830 1.00 44.66 213 VAL A C 1
ATOM 1716 O O . VAL A 1 213 ? -3.378 14.056 34.713 1.00 44.66 213 VAL A O 1
ATOM 1719 N N . SER A 1 214 ? -4.246 16.106 34.964 1.00 40.03 214 SER A N 1
ATOM 1720 C CA . SER A 1 214 ? -2.999 16.716 35.424 1.00 40.03 214 SER A CA 1
ATOM 1721 C C . SER A 1 214 ? -2.619 16.057 36.757 1.00 40.03 214 SER A C 1
ATOM 1723 O O . SER A 1 214 ? -3.460 16.034 37.657 1.00 40.03 214 SER A O 1
ATOM 1725 N N . PRO A 1 215 ? -1.378 15.573 36.949 1.00 41.34 215 PRO A N 1
ATOM 1726 C CA . PRO A 1 215 ? -0.922 15.087 38.253 1.00 41.34 215 PRO A CA 1
ATOM 1727 C C . PRO A 1 215 ? -0.899 16.172 39.347 1.00 41.34 215 PRO A C 1
ATOM 1729 O O . PRO A 1 215 ? -0.574 15.875 40.490 1.00 41.34 215 PRO A O 1
ATOM 1732 N N . PHE A 1 216 ? -1.230 17.428 39.028 1.00 40.72 216 PHE A N 1
ATOM 1733 C CA . PHE A 1 216 ? -1.152 18.569 39.938 1.00 40.72 216 PHE A CA 1
ATOM 1734 C C . PHE A 1 216 ? -2.507 19.250 40.135 1.00 40.72 216 PHE A C 1
ATOM 1736 O O . PHE A 1 216 ? -2.703 20.411 39.784 1.00 40.72 216 PHE A O 1
ATOM 1743 N N . THR A 1 217 ? -3.474 18.529 40.692 1.00 41.72 217 THR A N 1
ATOM 1744 C CA . THR A 1 217 ? -4.615 19.156 41.388 1.00 41.72 217 THR A CA 1
ATOM 1745 C C . THR A 1 217 ? -5.117 18.251 42.510 1.00 41.72 217 THR A C 1
ATOM 1747 O O . THR A 1 217 ? -6.294 17.943 42.641 1.00 41.72 217 THR A O 1
ATOM 1750 N N . GLN A 1 218 ? -4.185 17.822 43.355 1.00 41.16 218 GLN A N 1
ATOM 1751 C CA . GLN A 1 218 ? -4.464 17.570 44.761 1.00 41.16 218 GLN A CA 1
ATOM 1752 C C . GLN A 1 218 ? -3.448 18.387 45.544 1.00 41.16 218 GLN A C 1
ATOM 1754 O O . GLN A 1 218 ? -2.274 18.047 45.569 1.00 41.16 218 GLN A O 1
ATOM 1759 N N . HIS A 1 219 ? -3.877 19.542 46.032 1.00 36.88 219 HIS A N 1
ATOM 1760 C CA . HIS A 1 219 ? -3.772 19.964 47.424 1.00 36.88 219 HIS A CA 1
ATOM 1761 C C . HIS A 1 219 ? -4.341 21.384 47.518 1.00 36.88 219 HIS A C 1
ATOM 1763 O O . HIS A 1 219 ? -4.043 22.251 46.700 1.00 36.88 219 HIS A O 1
ATOM 1769 N N . THR A 1 220 ? -5.255 21.500 48.476 1.00 34.84 220 THR A N 1
ATOM 1770 C CA . THR A 1 220 ? -5.761 22.697 49.159 1.00 34.84 220 THR A CA 1
ATOM 1771 C C . THR A 1 220 ? -4.834 23.901 49.164 1.00 34.84 220 THR A C 1
ATOM 1773 O O . THR A 1 220 ? -3.636 23.684 49.458 1.00 34.84 220 THR A O 1
#

Radius of gyration: 22.06 Å; chains: 1; bounding box: 44×40×78 Å